Protein AF-A0A2S5GHS7-F1 (afdb_monomer_lite)

InterPro domains:
  IPR046864 Toxin VasX, N-terminal region [PF20249] (6-111)

Structure (mmCIF, N/CA/C/O backbone):
data_AF-A0A2S5GHS7-F1
#
_entry.id   AF-A0A2S5GHS7-F1
#
loop_
_atom_site.group_PDB
_atom_site.id
_atom_site.type_symbol
_atom_site.label_atom_id
_atom_site.label_alt_id
_atom_site.label_comp_id
_atom_site.label_asym_id
_atom_site.label_entity_id
_atom_site.label_seq_id
_atom_site.pdbx_PDB_ins_code
_atom_site.Cartn_x
_atom_site.Cartn_y
_atom_site.Cartn_z
_atom_site.occupancy
_atom_site.B_iso_or_equiv
_atom_site.auth_seq_id
_atom_site.auth_comp_id
_atom_site.auth_asym_id
_atom_site.auth_atom_id
_atom_site.pdbx_PDB_model_num
ATOM 1 N N . ASP A 1 1 ? 15.546 21.484 0.298 1.00 29.98 1 ASP A N 1
ATOM 2 C CA . ASP A 1 1 ? 14.204 21.221 -0.246 1.00 29.98 1 ASP A CA 1
ATOM 3 C C . ASP A 1 1 ? 14.161 19.871 -0.934 1.00 29.98 1 ASP A C 1
ATOM 5 O O . ASP A 1 1 ? 14.855 19.674 -1.924 1.00 29.98 1 ASP A O 1
ATOM 9 N N . MET A 1 2 ? 13.409 18.917 -0.375 1.00 32.78 2 MET A N 1
ATOM 10 C CA . MET A 1 2 ? 12.994 17.732 -1.130 1.00 32.78 2 MET A CA 1
ATOM 11 C C . MET A 1 2 ? 12.070 18.236 -2.236 1.00 32.78 2 MET A C 1
ATOM 13 O O . MET A 1 2 ? 10.975 18.711 -1.943 1.00 32.78 2 MET A O 1
ATOM 17 N N . GLN A 1 3 ? 12.536 18.208 -3.483 1.00 35.50 3 GLN A N 1
ATOM 18 C CA . GLN A 1 3 ? 11.686 18.495 -4.635 1.00 35.50 3 GLN A CA 1
ATOM 19 C C . GLN A 1 3 ? 10.439 17.591 -4.560 1.00 35.50 3 GLN A C 1
ATOM 21 O O . GLN A 1 3 ? 10.591 16.379 -4.373 1.00 35.50 3 GLN A O 1
ATOM 26 N N . PRO A 1 4 ? 9.216 18.133 -4.678 1.00 35.44 4 PRO A N 1
ATOM 27 C CA . PRO A 1 4 ? 8.027 17.311 -4.850 1.00 35.44 4 PRO A CA 1
ATOM 28 C C . PRO A 1 4 ? 8.156 16.585 -6.196 1.00 35.44 4 PRO A C 1
ATOM 30 O O . PRO A 1 4 ? 8.044 17.223 -7.239 1.00 35.44 4 PRO A O 1
ATOM 33 N N . GLY A 1 5 ? 8.458 15.277 -6.197 1.00 48.75 5 GLY A N 1
ATOM 34 C CA . GLY A 1 5 ? 8.540 14.558 -7.472 1.00 48.75 5 GLY A CA 1
ATOM 35 C C . GLY A 1 5 ? 9.112 13.143 -7.574 1.00 48.75 5 GLY A C 1
ATOM 36 O O . GLY A 1 5 ? 8.944 12.593 -8.648 1.00 48.75 5 GLY A O 1
ATOM 37 N N . ASN A 1 6 ? 9.739 12.506 -6.574 1.00 72.62 6 ASN A N 1
ATOM 38 C CA . ASN A 1 6 ? 10.335 11.170 -6.802 1.00 72.62 6 ASN A CA 1
ATOM 39 C C . ASN A 1 6 ? 10.050 10.186 -5.659 1.00 72.62 6 ASN A C 1
ATOM 41 O O . ASN A 1 6 ? 10.801 10.097 -4.688 1.00 72.62 6 ASN A O 1
ATOM 45 N N . TYR A 1 7 ? 8.961 9.430 -5.783 1.00 88.50 7 TYR A N 1
ATOM 46 C CA . TYR A 1 7 ? 8.714 8.245 -4.970 1.00 88.50 7 TYR A CA 1
ATOM 47 C C . TYR A 1 7 ? 9.678 7.119 -5.362 1.00 88.50 7 TYR A C 1
ATOM 49 O O . TYR A 1 7 ? 10.207 7.058 -6.474 1.00 88.50 7 TYR A O 1
ATOM 57 N N . ARG A 1 8 ? 9.879 6.195 -4.428 1.00 89.31 8 ARG A N 1
ATOM 58 C CA . ARG A 1 8 ? 10.587 4.934 -4.646 1.00 89.31 8 ARG A CA 1
ATOM 59 C C . ARG A 1 8 ? 9.601 3.791 -4.443 1.00 89.31 8 ARG A C 1
ATOM 61 O O . ARG A 1 8 ? 8.664 3.912 -3.650 1.00 89.31 8 ARG A O 1
ATOM 68 N N . VAL A 1 9 ? 9.827 2.670 -5.113 1.00 91.62 9 VAL A N 1
ATOM 69 C CA . VAL A 1 9 ? 9.224 1.395 -4.711 1.00 91.62 9 VAL A CA 1
ATOM 70 C C . VAL A 1 9 ? 9.656 1.077 -3.277 1.00 91.62 9 VAL A C 1
ATOM 72 O O . VAL A 1 9 ? 10.766 1.416 -2.864 1.00 91.62 9 VAL A O 1
ATOM 75 N N . LEU A 1 10 ? 8.774 0.435 -2.502 1.00 91.56 10 LEU A N 1
ATOM 76 C CA . LEU A 1 10 ? 9.117 -0.027 -1.158 1.00 91.56 10 LEU A CA 1
ATOM 77 C C . LEU A 1 10 ? 10.400 -0.862 -1.209 1.00 91.56 10 LEU A C 1
ATOM 79 O O . LEU A 1 10 ? 10.472 -1.868 -1.917 1.00 91.56 10 LEU A O 1
ATOM 83 N N . ARG A 1 11 ? 11.407 -0.435 -0.447 1.00 90.31 11 ARG A N 1
ATOM 84 C CA . ARG A 1 11 ? 12.670 -1.161 -0.315 1.00 90.31 11 ARG A CA 1
ATOM 85 C C . ARG A 1 11 ? 12.501 -2.420 0.531 1.00 90.31 11 ARG A C 1
ATOM 87 O O . ARG A 1 11 ? 11.513 -2.577 1.249 1.00 90.31 11 ARG A O 1
ATOM 94 N N . GLU A 1 12 ? 13.517 -3.277 0.498 1.00 91.62 12 GLU A N 1
ATOM 95 C CA . GLU A 1 12 ? 13.571 -4.466 1.346 1.00 91.62 12 GLU A CA 1
ATOM 96 C C . GLU A 1 12 ? 13.412 -4.111 2.834 1.00 91.62 12 GLU A C 1
ATOM 98 O O . GLU A 1 12 ? 14.025 -3.168 3.350 1.00 91.62 12 GLU A O 1
ATOM 103 N N . GLY A 1 13 ? 12.545 -4.869 3.503 1.00 92.44 13 GLY A N 1
ATOM 104 C CA . GLY A 1 13 ? 12.116 -4.631 4.875 1.00 92.44 13 GLY A CA 1
ATOM 105 C C . GLY A 1 13 ? 10.757 -5.269 5.148 1.00 92.44 13 GLY A C 1
ATOM 106 O O . GLY A 1 13 ? 10.404 -6.299 4.566 1.00 92.44 13 GLY A O 1
ATOM 10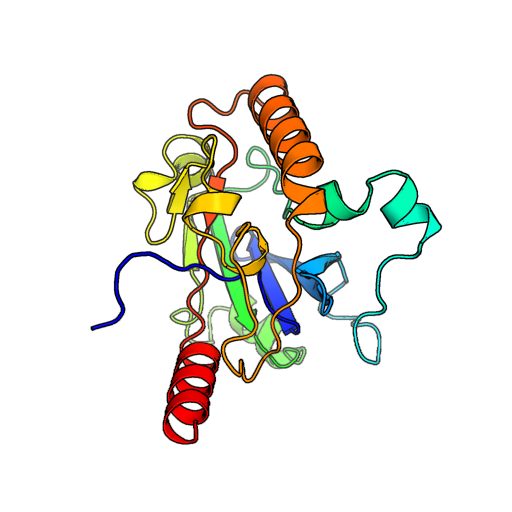7 N N . PHE A 1 14 ? 9.987 -4.644 6.031 1.00 94.31 14 PHE A N 1
ATOM 108 C CA . PHE A 1 14 ? 8.727 -5.160 6.547 1.00 94.31 14 PHE A CA 1
ATOM 109 C C . PHE A 1 14 ? 7.644 -4.090 6.497 1.00 94.31 14 PHE A C 1
ATOM 111 O O . PHE A 1 14 ? 7.864 -2.959 6.926 1.00 94.31 14 PHE A O 1
ATOM 118 N N . VAL A 1 15 ? 6.460 -4.460 6.018 1.00 96.19 15 VAL A N 1
ATOM 119 C CA . VAL A 1 15 ? 5.256 -3.632 6.127 1.00 96.19 15 VAL A CA 1
ATOM 120 C C . VAL A 1 15 ? 4.288 -4.307 7.079 1.00 96.19 15 VAL A C 1
ATOM 122 O O . VAL A 1 15 ? 3.967 -5.483 6.912 1.00 96.19 15 VAL A O 1
ATOM 125 N N . TYR A 1 16 ? 3.809 -3.547 8.054 1.00 97.00 16 TYR A N 1
ATOM 126 C CA . TYR A 1 16 ? 2.789 -3.965 9.005 1.00 97.00 16 TYR A CA 1
ATOM 127 C C . TYR A 1 16 ? 1.522 -3.157 8.762 1.00 97.00 16 TYR A C 1
ATOM 129 O O . TYR A 1 16 ? 1.580 -1.934 8.641 1.00 97.00 16 TYR A O 1
ATOM 137 N N . VAL A 1 17 ? 0.389 -3.848 8.708 1.00 98.06 17 VAL A N 1
ATOM 138 C CA . VAL A 1 17 ? -0.949 -3.273 8.589 1.00 98.06 17 VAL A CA 1
ATOM 139 C C . VAL A 1 17 ? -1.772 -3.803 9.755 1.00 98.06 17 VAL A C 1
ATOM 141 O O . VAL A 1 17 ? -2.071 -4.995 9.804 1.00 98.06 17 VAL A O 1
ATOM 144 N N . LEU A 1 18 ? -2.110 -2.937 10.706 1.00 98.31 18 LEU A N 1
ATOM 145 C CA . LEU A 1 18 ? -3.021 -3.267 11.798 1.00 98.31 18 LEU A CA 1
ATOM 146 C C . LEU A 1 18 ? -4.426 -2.799 11.420 1.00 98.31 18 LEU A C 1
ATOM 148 O O . LEU A 1 18 ? -4.702 -1.599 11.416 1.00 98.31 18 LEU A O 1
ATOM 152 N N . LEU A 1 19 ? -5.282 -3.747 11.061 1.00 98.50 19 LEU A N 1
ATOM 153 C CA . LEU A 1 19 ? -6.670 -3.516 10.679 1.00 98.50 19 LEU A CA 1
ATOM 154 C C . LEU A 1 19 ? -7.536 -3.420 11.930 1.00 98.50 19 LEU A C 1
ATOM 156 O O . LEU A 1 19 ? -7.466 -4.305 12.789 1.00 98.50 19 LEU A O 1
ATOM 160 N N . ASP A 1 20 ? -8.302 -2.334 12.030 1.00 97.62 20 ASP A N 1
ATOM 161 C CA . ASP A 1 20 ? -9.183 -2.008 13.160 1.00 97.62 20 ASP A CA 1
ATOM 162 C C . ASP A 1 20 ? -8.512 -2.179 14.535 1.00 97.62 20 ASP A C 1
ATOM 164 O O . ASP A 1 20 ? -9.154 -2.520 15.519 1.00 97.62 20 ASP A O 1
ATOM 168 N N . GLN A 1 21 ? -7.191 -1.966 14.603 1.00 96.38 21 GLN A N 1
ATOM 169 C CA . GLN A 1 21 ? -6.373 -2.156 15.809 1.00 96.38 21 GLN A CA 1
ATOM 170 C C . GLN A 1 21 ? -6.312 -3.606 16.348 1.00 96.38 21 GLN A C 1
ATOM 172 O O . GLN A 1 21 ? -5.724 -3.845 17.402 1.00 96.38 21 GLN A O 1
ATOM 177 N N . GLU A 1 22 ? -6.826 -4.591 15.607 1.00 96.00 22 GLU A N 1
ATOM 178 C CA . GLU A 1 22 ? -7.008 -5.969 16.085 1.00 96.00 22 GLU A CA 1
ATOM 179 C C . GLU A 1 22 ? -6.261 -7.012 15.248 1.00 96.00 22 GLU A C 1
ATOM 181 O O . GLU A 1 22 ? -5.602 -7.914 15.789 1.00 96.00 22 GLU A O 1
ATOM 186 N N . ILE A 1 23 ? -6.352 -6.907 13.922 1.00 97.44 23 ILE A N 1
ATOM 187 C CA . ILE A 1 23 ? -5.855 -7.924 12.994 1.00 97.44 23 ILE A CA 1
ATOM 188 C C . ILE A 1 23 ? -4.582 -7.431 12.324 1.00 97.44 23 ILE A C 1
ATOM 190 O O . ILE A 1 23 ? -4.561 -6.387 11.680 1.00 97.44 23 ILE A O 1
ATOM 194 N N . TRP A 1 24 ? -3.513 -8.213 12.436 1.00 97.69 24 TRP A N 1
ATOM 195 C CA . TRP A 1 24 ? -2.287 -7.930 11.708 1.00 97.69 24 TRP A CA 1
ATOM 196 C C . TRP A 1 24 ? -2.300 -8.578 10.332 1.00 97.69 24 TRP A C 1
ATOM 198 O O . TRP A 1 24 ? -2.431 -9.797 10.217 1.00 97.69 24 TRP A O 1
ATOM 208 N N . HIS A 1 25 ? -2.007 -7.785 9.309 1.00 97.56 25 HIS A N 1
ATOM 209 C CA . HIS A 1 25 ? -1.317 -8.271 8.122 1.00 97.56 25 HIS A CA 1
ATOM 210 C C . HIS A 1 25 ? 0.139 -7.808 8.176 1.00 97.56 25 HIS A C 1
ATOM 212 O O . HIS A 1 25 ? 0.423 -6.651 8.488 1.00 97.56 25 HIS A O 1
ATOM 218 N N . ALA A 1 26 ? 1.070 -8.701 7.856 1.00 96.56 26 ALA A N 1
ATOM 219 C CA . ALA A 1 26 ? 2.483 -8.370 7.775 1.00 96.56 26 ALA A CA 1
ATOM 220 C C . ALA A 1 26 ? 3.083 -8.907 6.480 1.00 96.56 26 ALA A C 1
ATOM 222 O O . ALA A 1 26 ? 2.728 -9.996 6.023 1.00 96.56 26 ALA A O 1
ATOM 223 N N . TYR A 1 27 ? 3.987 -8.130 5.890 1.00 95.81 27 TYR A N 1
ATOM 224 C CA . TYR A 1 27 ? 4.586 -8.416 4.594 1.00 95.81 27 TYR A CA 1
ATOM 225 C C . TYR A 1 27 ? 6.096 -8.247 4.654 1.00 95.81 27 TYR A C 1
ATOM 227 O O . TYR A 1 27 ? 6.582 -7.203 5.083 1.00 95.81 27 TYR A O 1
ATOM 235 N N . GLN A 1 28 ? 6.840 -9.248 4.188 1.00 94.56 28 GLN A N 1
ATOM 236 C CA . GLN A 1 28 ? 8.246 -9.052 3.857 1.00 94.56 28 GLN A CA 1
ATOM 237 C C . GLN A 1 28 ? 8.319 -8.461 2.453 1.00 94.56 28 GLN A C 1
ATOM 239 O O . GLN A 1 28 ? 7.760 -9.031 1.510 1.00 94.56 28 GLN A O 1
ATOM 244 N N . VAL A 1 29 ? 9.011 -7.339 2.308 1.00 94.19 29 VAL A N 1
ATOM 245 C CA . VAL A 1 29 ? 9.256 -6.715 1.010 1.00 94.19 29 VAL A CA 1
ATOM 246 C C . VAL A 1 29 ? 10.550 -7.291 0.450 1.00 94.19 29 VAL A C 1
ATOM 248 O O . VAL A 1 29 ? 11.596 -7.193 1.078 1.00 94.19 29 VAL A O 1
ATOM 251 N N . THR A 1 30 ? 10.480 -7.940 -0.708 1.00 92.69 30 THR A N 1
ATOM 252 C CA . THR A 1 30 ? 11.666 -8.435 -1.431 1.00 92.69 30 THR A CA 1
ATOM 253 C C . THR A 1 30 ? 12.512 -7.270 -1.947 1.00 92.69 30 THR A C 1
ATOM 255 O O . THR A 1 30 ? 11.991 -6.174 -2.123 1.00 92.69 30 THR A O 1
ATOM 258 N N . ALA A 1 31 ? 13.778 -7.515 -2.292 1.00 89.31 31 ALA A N 1
ATOM 259 C CA . ALA A 1 31 ? 14.637 -6.502 -2.915 1.00 89.31 31 ALA A CA 1
ATOM 260 C C . ALA A 1 31 ? 14.037 -5.880 -4.184 1.00 89.31 31 ALA A C 1
ATOM 262 O O . ALA A 1 31 ? 14.303 -4.724 -4.494 1.00 89.31 31 ALA A O 1
ATOM 263 N N . ASP A 1 32 ? 13.221 -6.642 -4.915 1.00 89.38 32 ASP A N 1
ATOM 264 C CA . ASP A 1 32 ? 12.532 -6.104 -6.073 1.00 89.38 32 ASP A CA 1
ATOM 265 C C . ASP A 1 32 ? 11.343 -5.234 -5.663 1.00 89.38 32 ASP A C 1
ATOM 267 O O . ASP A 1 32 ? 10.981 -4.391 -6.455 1.00 89.38 32 ASP A O 1
ATOM 271 N N . GLY A 1 33 ? 10.727 -5.386 -4.488 1.00 91.62 33 GLY A N 1
ATOM 272 C CA . GLY A 1 33 ? 9.536 -4.625 -4.071 1.00 91.62 33 GLY A CA 1
ATOM 273 C C . GLY A 1 33 ? 8.230 -5.429 -4.079 1.00 91.62 33 GLY A C 1
ATOM 274 O O . GLY A 1 33 ? 7.146 -4.871 -3.941 1.00 91.62 33 GLY A O 1
ATOM 275 N N . HIS A 1 34 ? 8.304 -6.751 -4.258 1.00 93.44 34 HIS A N 1
ATOM 276 C CA . HIS A 1 34 ? 7.157 -7.648 -4.064 1.00 93.44 34 HIS A CA 1
ATOM 277 C C . HIS A 1 34 ? 6.934 -7.923 -2.578 1.00 93.44 34 HIS A C 1
ATOM 279 O O . HIS A 1 34 ? 7.900 -8.139 -1.845 1.00 93.44 34 HIS A O 1
ATOM 285 N N . MET A 1 35 ? 5.676 -8.000 -2.165 1.00 93.94 35 MET A N 1
ATOM 286 C CA . MET A 1 35 ? 5.244 -8.228 -0.794 1.00 93.94 35 MET A CA 1
ATOM 287 C C . MET A 1 35 ? 4.846 -9.688 -0.583 1.00 93.94 35 MET A C 1
ATOM 289 O O . MET A 1 35 ? 3.985 -10.235 -1.271 1.00 93.94 35 MET A O 1
ATOM 293 N N . ARG A 1 36 ? 5.477 -10.334 0.398 1.00 92.12 36 ARG A N 1
ATOM 294 C CA . ARG A 1 36 ? 5.161 -11.702 0.823 1.00 92.12 36 ARG A CA 1
ATOM 295 C C . ARG A 1 36 ? 4.469 -11.655 2.171 1.00 92.12 36 ARG A C 1
ATOM 297 O O . ARG A 1 36 ? 5.116 -11.348 3.169 1.00 92.12 36 ARG A O 1
ATOM 304 N N . GLN A 1 37 ? 3.175 -11.955 2.190 1.00 93.69 37 GLN A N 1
ATOM 305 C CA . GLN A 1 37 ? 2.420 -11.996 3.437 1.00 93.69 37 GLN A CA 1
ATOM 306 C C . GLN A 1 37 ? 2.903 -13.144 4.330 1.00 93.69 37 GLN A C 1
ATOM 308 O O . GLN A 1 37 ? 3.200 -14.236 3.839 1.00 93.69 37 GLN A O 1
ATOM 313 N N . TYR A 1 38 ? 2.974 -12.895 5.633 1.00 93.38 38 TYR A N 1
ATOM 314 C CA . TYR A 1 38 ? 3.340 -13.879 6.645 1.00 93.38 38 TYR A CA 1
ATOM 315 C C . TYR A 1 38 ? 2.564 -13.641 7.948 1.00 93.38 38 TYR A C 1
ATOM 317 O O . TYR A 1 38 ? 1.979 -12.576 8.147 1.00 93.38 38 TYR A O 1
ATOM 325 N N . ASP A 1 39 ? 2.554 -14.643 8.830 1.00 95.00 39 ASP A N 1
ATOM 326 C CA . ASP A 1 39 ? 2.049 -14.489 10.197 1.00 95.00 39 ASP A CA 1
ATOM 327 C C . ASP A 1 39 ? 3.091 -13.720 11.029 1.00 95.00 39 ASP A C 1
ATOM 329 O O . ASP A 1 39 ? 4.197 -14.234 11.229 1.00 95.00 39 ASP A O 1
ATOM 333 N N . PRO A 1 40 ? 2.781 -12.511 11.527 1.00 94.38 40 PRO A N 1
ATOM 334 C CA . PRO A 1 40 ? 3.744 -11.683 12.249 1.00 94.38 40 PRO A CA 1
ATOM 335 C C . PRO A 1 40 ? 4.262 -12.321 13.544 1.00 94.38 40 PRO A C 1
ATOM 337 O O . PRO A 1 40 ? 5.372 -11.996 13.960 1.00 94.38 40 PRO A O 1
ATOM 340 N N . TYR A 1 41 ? 3.517 -13.254 14.143 1.00 94.62 41 TYR A N 1
ATOM 341 C CA . TYR A 1 41 ? 3.942 -14.002 15.332 1.00 94.62 41 TYR A CA 1
ATOM 342 C C . TYR A 1 41 ? 4.731 -15.272 14.985 1.00 94.62 41 TYR A C 1
ATOM 344 O O . TYR A 1 41 ? 5.337 -15.894 15.855 1.00 94.62 41 TYR A O 1
ATOM 352 N N . ARG A 1 42 ? 4.753 -15.670 13.708 1.00 91.06 42 ARG A N 1
ATOM 353 C CA . ARG A 1 42 ? 5.454 -16.862 13.203 1.00 91.06 42 ARG A CA 1
ATOM 354 C C . ARG A 1 42 ? 6.254 -16.525 11.954 1.00 91.06 42 ARG A C 1
ATOM 356 O O . ARG A 1 42 ? 6.070 -17.104 10.882 1.00 91.06 42 ARG A O 1
ATOM 363 N N . MET A 1 43 ? 7.137 -15.544 12.099 1.00 79.31 43 MET A N 1
ATOM 364 C CA . MET A 1 43 ? 7.908 -15.031 10.978 1.00 79.31 43 MET A CA 1
ATOM 365 C C . MET A 1 43 ? 8.876 -16.090 10.409 1.00 79.31 43 MET A C 1
ATOM 367 O O . MET A 1 43 ? 9.605 -16.719 11.178 1.00 79.31 43 MET A O 1
ATOM 371 N N . PRO A 1 44 ? 8.952 -16.245 9.072 1.00 77.88 44 PRO A N 1
ATOM 372 C CA . PRO A 1 44 ? 9.987 -17.046 8.427 1.00 77.88 44 PRO A CA 1
ATOM 373 C C . PRO A 1 44 ? 11.392 -16.492 8.703 1.00 77.88 44 PRO A C 1
ATOM 375 O O . PRO A 1 44 ? 11.622 -15.286 8.603 1.00 77.88 44 PRO A O 1
ATOM 378 N N . GLU A 1 45 ? 12.348 -17.368 9.007 1.00 78.12 45 GLU A N 1
ATOM 379 C CA . GLU A 1 45 ? 13.746 -16.970 9.187 1.00 78.12 45 GLU A CA 1
ATOM 380 C C . GLU A 1 45 ? 14.402 -16.537 7.864 1.00 78.12 45 GLU A C 1
ATOM 382 O O . GLU A 1 45 ? 14.145 -17.105 6.798 1.00 78.12 45 GLU A O 1
ATOM 387 N N . GLY A 1 46 ? 15.305 -15.556 7.954 1.00 80.44 46 GLY A N 1
ATOM 388 C CA . GLY A 1 46 ? 16.135 -15.095 6.840 1.00 80.44 46 GLY A CA 1
ATOM 389 C C . GLY A 1 46 ? 15.523 -13.979 5.990 1.00 80.44 46 GLY A C 1
ATOM 390 O O . GLY A 1 46 ? 14.458 -13.430 6.280 1.00 80.44 46 GLY A O 1
ATOM 391 N N . THR A 1 47 ? 16.250 -13.611 4.934 1.00 80.31 47 THR A N 1
ATOM 392 C CA . THR A 1 47 ? 15.823 -12.579 3.985 1.00 80.31 47 THR A CA 1
ATOM 393 C C . THR A 1 47 ? 14.699 -13.097 3.082 1.00 80.31 47 THR A C 1
ATOM 395 O O . THR A 1 47 ? 14.655 -14.290 2.744 1.00 80.31 47 THR A O 1
ATOM 398 N N . PRO A 1 48 ? 13.761 -12.227 2.668 1.00 84.19 48 PRO A N 1
ATOM 399 C CA . PRO A 1 48 ? 12.682 -12.627 1.783 1.00 84.19 48 PRO A CA 1
ATOM 400 C C . PRO A 1 48 ? 13.237 -13.121 0.449 1.00 84.19 48 PRO A C 1
ATOM 402 O O . PRO A 1 48 ? 13.793 -12.368 -0.350 1.00 84.19 48 PRO A O 1
ATOM 405 N N . ARG A 1 49 ? 13.038 -14.414 0.178 1.00 86.62 49 ARG A N 1
ATOM 406 C CA . ARG A 1 49 ? 13.428 -15.005 -1.104 1.00 86.62 49 ARG A CA 1
ATOM 407 C C . ARG A 1 49 ? 12.679 -14.309 -2.252 1.00 86.62 49 ARG A C 1
ATOM 409 O O . ARG A 1 49 ? 11.462 -14.115 -2.120 1.00 86.62 49 ARG A O 1
ATOM 416 N N . PRO A 1 50 ? 13.346 -14.013 -3.383 1.00 88.00 50 PRO A N 1
ATOM 417 C CA . PRO A 1 50 ? 12.683 -13.506 -4.578 1.00 88.00 50 PRO A CA 1
ATOM 418 C C . PRO A 1 50 ? 11.553 -14.427 -5.050 1.00 88.00 50 PRO A C 1
ATOM 420 O O . PRO A 1 50 ? 11.524 -15.626 -4.739 1.00 88.00 50 PRO A O 1
ATOM 423 N N . LEU A 1 51 ? 10.628 -13.873 -5.833 1.00 89.25 51 LEU A N 1
ATOM 424 C CA . LEU A 1 51 ? 9.650 -14.686 -6.551 1.00 89.25 51 LEU A CA 1
ATOM 425 C C . LEU A 1 51 ? 10.369 -15.598 -7.554 1.00 89.25 51 LEU A C 1
ATOM 427 O O . LEU A 1 51 ? 11.376 -15.221 -8.154 1.00 89.25 51 LEU A O 1
ATOM 431 N N . SER A 1 52 ? 9.856 -16.817 -7.733 1.00 91.06 52 SER A N 1
ATOM 432 C CA . SER A 1 52 ? 10.437 -17.753 -8.699 1.00 91.06 52 SER A CA 1
ATOM 433 C C . SER A 1 52 ? 10.280 -17.227 -10.130 1.00 91.06 52 SER A C 1
ATOM 435 O O . SER A 1 52 ? 9.301 -16.544 -10.435 1.00 91.06 52 SER A O 1
ATOM 437 N N . LYS A 1 53 ? 11.194 -17.609 -11.033 1.00 90.94 53 LYS A N 1
ATOM 438 C CA . LYS A 1 53 ? 11.082 -17.269 -12.464 1.00 90.94 53 LYS A CA 1
ATOM 439 C C . LYS A 1 53 ? 9.769 -17.754 -13.085 1.00 90.94 53 LYS A C 1
ATOM 441 O O . LYS A 1 53 ? 9.234 -17.090 -13.961 1.00 90.94 53 LYS A O 1
ATOM 446 N N . ALA A 1 54 ? 9.239 -18.885 -12.619 1.00 93.31 54 ALA A N 1
ATOM 447 C CA . ALA A 1 54 ? 7.939 -19.378 -13.063 1.00 93.31 54 ALA A CA 1
ATOM 448 C C . ALA A 1 54 ? 6.816 -18.404 -12.673 1.00 93.31 54 ALA A C 1
ATOM 450 O O . ALA A 1 54 ? 5.991 -18.063 -13.511 1.00 93.31 54 ALA A O 1
ATOM 451 N N . CYS A 1 55 ? 6.826 -17.896 -11.435 1.00 91.25 55 CYS A N 1
ATOM 452 C CA . CYS A 1 55 ? 5.845 -16.916 -10.966 1.00 91.25 55 CYS A CA 1
ATOM 453 C C . CYS A 1 55 ? 5.947 -15.587 -11.725 1.00 91.25 55 CYS A C 1
ATOM 455 O O . CYS A 1 55 ? 4.929 -15.043 -12.143 1.00 91.25 55 CYS A O 1
ATOM 457 N N . THR A 1 56 ? 7.161 -15.066 -11.916 1.00 90.25 56 THR A N 1
ATOM 458 C CA . THR A 1 56 ? 7.363 -13.782 -12.609 1.00 90.25 56 THR A CA 1
ATOM 459 C C . THR A 1 56 ? 7.161 -13.879 -14.122 1.00 90.25 56 THR A C 1
ATOM 461 O O . THR A 1 56 ? 6.864 -12.874 -14.770 1.00 90.25 56 THR A O 1
ATOM 464 N N . GLY A 1 57 ? 7.306 -15.079 -14.695 1.00 88.12 57 GLY A N 1
ATOM 465 C CA . GLY A 1 57 ? 7.027 -15.366 -16.103 1.00 88.12 57 GLY A CA 1
ATOM 466 C C . GLY A 1 57 ? 5.536 -15.357 -16.445 1.00 88.12 57 GLY A C 1
ATOM 467 O O . GLY A 1 57 ? 5.187 -15.071 -17.584 1.00 88.12 57 GLY A O 1
ATOM 468 N N . VAL A 1 58 ? 4.663 -15.612 -15.464 1.00 91.06 58 VAL A N 1
ATOM 469 C CA . VAL A 1 58 ? 3.195 -15.553 -15.621 1.00 91.06 58 VAL A CA 1
ATOM 470 C C . VAL A 1 58 ? 2.565 -14.320 -14.957 1.00 91.06 58 VAL A C 1
ATOM 472 O O . VAL A 1 58 ? 1.349 -14.250 -14.812 1.00 91.06 58 VAL A O 1
ATOM 475 N N . GLY A 1 59 ? 3.376 -13.344 -14.534 1.00 89.31 59 GLY A N 1
ATOM 476 C CA . GLY A 1 59 ? 2.8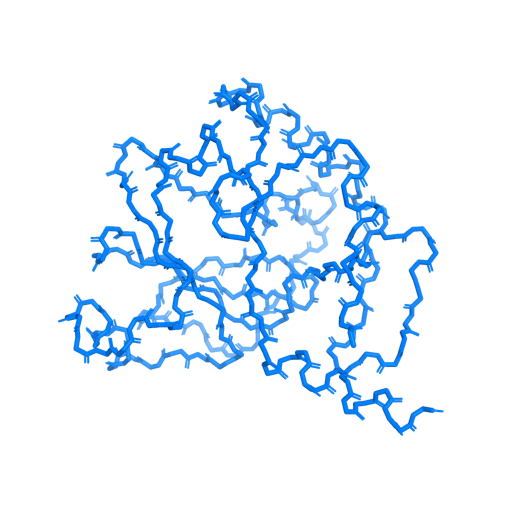90 -12.058 -14.021 1.00 89.31 59 GLY A CA 1
ATOM 477 C C . GLY A 1 59 ? 2.414 -12.055 -12.563 1.00 89.31 59 GLY A C 1
ATOM 478 O O . GLY A 1 59 ? 1.784 -11.091 -12.130 1.00 89.31 59 GLY A O 1
ATOM 479 N N . HIS A 1 60 ? 2.697 -13.093 -11.764 1.00 92.94 60 HIS A N 1
ATOM 480 C CA . HIS A 1 60 ? 2.312 -13.105 -10.341 1.00 92.94 60 HIS A CA 1
ATOM 481 C C . HIS A 1 60 ? 3.017 -12.018 -9.514 1.00 92.94 60 HIS A C 1
ATOM 483 O O . HIS A 1 60 ? 2.544 -11.660 -8.436 1.00 92.94 60 HIS A O 1
ATOM 489 N N . ASP A 1 61 ? 4.130 -11.483 -10.017 1.00 92.44 61 ASP A N 1
ATOM 490 C CA . ASP A 1 61 ? 4.818 -10.322 -9.459 1.00 92.44 61 ASP A CA 1
ATOM 491 C C . ASP A 1 61 ? 3.941 -9.073 -9.402 1.00 92.44 61 ASP A C 1
ATOM 493 O O . ASP A 1 61 ? 4.030 -8.328 -8.430 1.00 92.44 61 ASP A O 1
ATOM 497 N N . VAL A 1 62 ? 3.048 -8.892 -10.379 1.00 93.25 62 VAL A N 1
ATOM 498 C CA . VAL A 1 62 ? 2.143 -7.739 -10.432 1.00 93.25 62 VAL A CA 1
ATOM 499 C C . VAL A 1 62 ? 1.220 -7.734 -9.221 1.00 93.25 62 VAL A C 1
ATOM 501 O O . VAL A 1 62 ? 1.215 -6.775 -8.459 1.00 93.25 62 VAL A O 1
ATOM 504 N N . ARG A 1 63 ? 0.499 -8.836 -8.975 1.00 92.06 63 ARG A N 1
ATOM 505 C CA . ARG A 1 63 ? -0.394 -8.953 -7.807 1.00 92.06 63 ARG A CA 1
ATOM 506 C C . ARG A 1 63 ? 0.373 -8.858 -6.493 1.00 92.06 63 ARG A C 1
ATOM 508 O O . ARG A 1 63 ? -0.094 -8.233 -5.550 1.00 92.06 63 ARG A O 1
ATOM 515 N N . ALA A 1 64 ? 1.573 -9.435 -6.445 1.00 93.62 64 ALA A N 1
ATOM 516 C CA . ALA A 1 64 ? 2.433 -9.371 -5.271 1.00 93.62 64 ALA A CA 1
ATOM 517 C C . ALA A 1 64 ? 2.960 -7.954 -4.969 1.00 93.62 64 ALA A C 1
ATOM 519 O O . ALA A 1 64 ? 3.548 -7.751 -3.912 1.00 93.62 64 ALA A O 1
ATOM 520 N N . SER A 1 65 ? 2.768 -6.969 -5.850 1.00 92.62 65 SER A N 1
ATOM 521 C CA . SER A 1 65 ? 3.100 -5.564 -5.588 1.00 92.62 65 SER A CA 1
ATOM 522 C C . SER A 1 65 ? 1.983 -4.776 -4.887 1.00 92.62 65 SER A C 1
ATOM 524 O O . SER A 1 65 ? 2.175 -3.590 -4.631 1.00 92.62 65 SER A O 1
ATOM 526 N N . PHE A 1 66 ? 0.861 -5.408 -4.515 1.00 94.06 66 PHE A N 1
ATOM 527 C CA . PHE A 1 66 ? -0.274 -4.742 -3.861 1.00 94.06 66 PHE A CA 1
ATOM 528 C C . PHE A 1 66 ? -0.642 -5.364 -2.508 1.00 94.06 66 PHE A C 1
ATOM 530 O O . PHE A 1 66 ? -0.489 -6.565 -2.285 1.00 94.06 66 PHE A O 1
ATOM 537 N N . ILE A 1 67 ? -1.159 -4.525 -1.606 1.00 95.19 67 ILE A N 1
ATOM 538 C CA . ILE A 1 67 ? -1.822 -4.955 -0.370 1.00 95.19 67 ILE A CA 1
ATOM 539 C C . ILE A 1 67 ? -3.322 -4.997 -0.644 1.00 95.19 67 ILE A C 1
ATOM 541 O O . ILE A 1 67 ? -3.901 -4.028 -1.131 1.00 95.19 67 ILE A O 1
ATOM 545 N N . HIS A 1 68 ? -3.951 -6.118 -0.306 1.00 93.94 68 HIS A N 1
ATOM 546 C CA . HIS A 1 68 ? -5.385 -6.321 -0.462 1.00 93.94 68 HIS A CA 1
ATOM 547 C C . HIS A 1 68 ? -6.072 -6.254 0.903 1.00 93.94 68 HIS A C 1
ATOM 549 O O . HIS A 1 68 ? -5.719 -7.006 1.812 1.00 93.94 68 HIS A O 1
ATOM 555 N N . VAL A 1 69 ? -7.055 -5.362 1.038 1.00 95.06 69 VAL A N 1
ATOM 556 C CA . VAL A 1 69 ? -7.849 -5.179 2.261 1.00 95.06 69 VAL A CA 1
ATOM 557 C C . VAL A 1 69 ? -9.332 -5.198 1.904 1.00 95.06 69 VAL A C 1
ATOM 559 O O . VAL A 1 69 ? -9.754 -4.515 0.971 1.00 95.06 69 VAL A O 1
ATOM 562 N N . ASP A 1 70 ? -10.124 -5.971 2.649 1.00 94.81 70 ASP A N 1
ATOM 563 C CA . ASP A 1 70 ? -11.580 -5.978 2.511 1.00 94.81 70 ASP A CA 1
ATOM 564 C C . ASP A 1 70 ? -12.198 -4.814 3.301 1.00 94.81 70 ASP A C 1
ATOM 566 O O . ASP A 1 70 ? -12.344 -4.868 4.521 1.00 94.81 70 ASP A O 1
ATOM 570 N N . THR A 1 71 ? -12.593 -3.756 2.594 1.00 94.38 71 THR A N 1
ATOM 571 C CA . THR A 1 71 ? -13.196 -2.551 3.192 1.00 94.38 71 THR A CA 1
ATOM 572 C C . THR A 1 71 ? -14.638 -2.762 3.674 1.00 94.38 71 THR A C 1
ATOM 574 O O . THR A 1 71 ? -15.238 -1.870 4.281 1.00 94.38 71 THR A O 1
ATOM 577 N N . LYS A 1 72 ? -15.246 -3.922 3.389 1.00 94.44 72 LYS A N 1
ATOM 578 C CA . LYS A 1 72 ? -16.538 -4.300 3.977 1.00 94.44 72 LYS A CA 1
ATOM 579 C C . LYS A 1 72 ? -16.336 -4.851 5.382 1.00 94.44 72 LYS A C 1
ATOM 581 O O . LYS A 1 72 ? -17.125 -4.509 6.262 1.00 94.44 72 LYS A O 1
ATOM 586 N N . ALA A 1 73 ? -15.281 -5.644 5.567 1.00 97.06 73 ALA A N 1
ATOM 587 C CA . ALA A 1 73 ? -14.919 -6.250 6.841 1.00 97.06 73 ALA A CA 1
ATOM 588 C C . ALA A 1 73 ? -14.243 -5.258 7.799 1.00 97.06 73 ALA A C 1
ATOM 590 O O . ALA A 1 73 ? -14.565 -5.274 8.981 1.00 97.06 73 ALA A O 1
ATOM 591 N N . TYR A 1 74 ? -13.373 -4.382 7.284 1.00 98.12 74 TYR A N 1
ATOM 592 C CA . TYR A 1 74 ? -12.551 -3.479 8.098 1.00 98.12 74 TYR A CA 1
ATOM 593 C C . TYR A 1 74 ? -12.824 -2.001 7.805 1.00 98.12 74 TYR A C 1
ATOM 595 O O . TYR A 1 74 ? -13.250 -1.656 6.696 1.00 98.12 74 TYR A O 1
ATOM 603 N N . LYS A 1 75 ? -12.579 -1.116 8.781 1.00 98.06 75 LYS A N 1
ATOM 604 C CA . LYS A 1 75 ? -12.824 0.337 8.663 1.00 98.06 75 LYS A CA 1
ATOM 605 C C . LYS A 1 75 ? -11.558 1.172 8.671 1.00 98.06 75 LYS A C 1
ATOM 607 O O . LYS A 1 75 ? -11.462 2.114 7.893 1.00 98.06 75 LYS A O 1
ATOM 612 N N . GLU A 1 76 ? -10.579 0.806 9.474 1.00 98.00 76 GLU A N 1
ATOM 613 C CA . GLU A 1 76 ? -9.332 1.535 9.638 1.00 98.00 76 GLU A CA 1
ATOM 614 C C . GLU A 1 76 ? -8.133 0.618 9.388 1.00 98.00 76 GLU A C 1
ATOM 616 O O . GLU A 1 76 ? -8.151 -0.578 9.685 1.00 98.00 76 GLU A O 1
ATOM 621 N N . ALA A 1 77 ? -7.055 1.190 8.857 1.00 98.12 77 ALA A N 1
ATOM 622 C CA . ALA A 1 77 ? -5.762 0.531 8.778 1.00 98.12 77 ALA A CA 1
ATOM 623 C C . ALA A 1 77 ? -4.656 1.434 9.326 1.00 98.12 77 ALA A C 1
ATOM 625 O O . ALA A 1 77 ? -4.533 2.599 8.948 1.00 98.12 77 ALA A O 1
ATOM 626 N N . TRP A 1 78 ? -3.814 0.883 10.197 1.00 97.69 78 TRP A N 1
ATOM 627 C CA . TRP A 1 78 ? -2.571 1.518 10.633 1.00 97.69 78 TRP A CA 1
ATOM 628 C C . TRP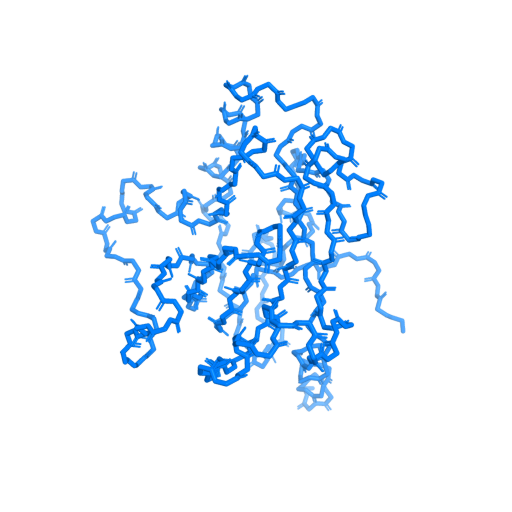 A 1 78 ? -1.408 0.857 9.909 1.00 97.69 78 TRP A C 1
ATOM 630 O O . TRP A 1 78 ? -1.108 -0.312 10.143 1.00 97.69 78 TRP A O 1
ATOM 640 N N . ILE A 1 79 ? -0.754 1.606 9.027 1.00 97.56 79 ILE A N 1
ATOM 641 C CA . ILE A 1 79 ? 0.253 1.083 8.106 1.00 97.56 79 ILE A CA 1
ATOM 642 C C . ILE A 1 79 ? 1.618 1.658 8.468 1.00 97.56 79 ILE A C 1
ATOM 644 O O . ILE A 1 79 ? 1.779 2.870 8.594 1.00 97.56 79 ILE A O 1
ATOM 648 N N . ALA A 1 80 ? 2.614 0.796 8.634 1.00 95.31 80 ALA A N 1
ATOM 649 C CA . ALA A 1 80 ? 3.980 1.213 8.916 1.00 95.31 80 ALA A CA 1
ATOM 650 C C . ALA A 1 80 ? 4.991 0.348 8.173 1.00 95.31 80 ALA A C 1
ATOM 652 O O . ALA A 1 80 ? 4.843 -0.870 8.076 1.00 95.31 80 ALA A O 1
ATOM 653 N N . PHE A 1 81 ? 6.060 0.993 7.716 1.00 94.50 81 PHE A N 1
ATO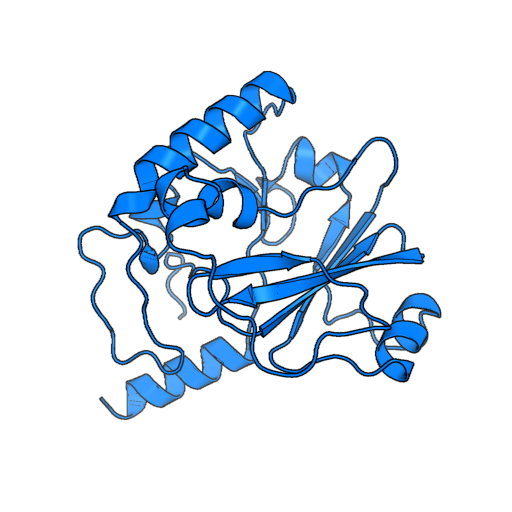M 654 C CA . PHE A 1 81 ? 7.258 0.320 7.242 1.00 94.50 81 PHE A CA 1
ATOM 655 C C . PHE A 1 81 ? 8.288 0.202 8.375 1.00 94.50 81 PHE A C 1
ATOM 657 O O . PHE A 1 81 ? 8.414 1.080 9.235 1.00 94.50 81 PHE A O 1
ATOM 664 N N . SER A 1 82 ? 9.055 -0.883 8.370 1.00 92.06 82 SER A N 1
ATOM 665 C CA . SER A 1 82 ? 10.210 -1.068 9.235 1.00 92.06 82 SER A CA 1
ATOM 666 C C . SER A 1 82 ? 11.303 -1.832 8.503 1.00 92.06 82 SER A C 1
ATOM 668 O O . SER A 1 82 ? 11.032 -2.805 7.811 1.00 92.06 82 SER A O 1
ATOM 670 N N . GLN A 1 83 ? 12.552 -1.407 8.670 1.00 90.19 83 GLN A N 1
ATOM 671 C CA . GLN A 1 83 ? 13.694 -2.143 8.130 1.00 90.19 83 GLN A CA 1
ATOM 672 C C . GLN A 1 83 ? 13.892 -3.479 8.848 1.00 90.19 83 GLN A C 1
ATOM 674 O O . GLN A 1 83 ? 14.204 -4.483 8.216 1.00 90.19 83 GLN A O 1
ATOM 679 N N . ASP A 1 84 ? 13.682 -3.473 10.161 1.00 89.88 84 ASP A N 1
ATOM 680 C CA . ASP A 1 84 ? 13.847 -4.637 11.012 1.00 89.88 84 ASP A CA 1
ATOM 681 C C . ASP A 1 84 ? 12.491 -5.212 11.403 1.00 89.88 84 ASP A C 1
ATOM 683 O O . ASP A 1 84 ? 11.477 -4.514 11.503 1.00 89.88 84 ASP A O 1
ATOM 687 N N . ARG A 1 85 ? 12.480 -6.517 11.659 1.00 90.81 85 ARG A N 1
ATOM 688 C CA . ARG A 1 85 ? 11.283 -7.199 12.140 1.00 90.81 85 ARG A CA 1
ATOM 689 C C . ARG A 1 85 ? 10.868 -6.669 13.512 1.00 90.81 85 ARG A C 1
ATOM 691 O O . ARG A 1 85 ? 11.714 -6.410 14.370 1.00 90.81 85 ARG A O 1
ATOM 698 N N . TRP A 1 86 ? 9.566 -6.586 13.750 1.00 94.06 86 TRP A N 1
ATOM 699 C CA . TRP A 1 86 ? 9.047 -6.303 15.080 1.00 94.06 86 TRP A CA 1
ATOM 700 C C . TRP A 1 86 ? 8.963 -7.600 15.879 1.00 94.06 86 TRP A C 1
ATOM 702 O O . TRP A 1 86 ? 8.409 -8.583 15.386 1.00 94.06 86 TRP A O 1
ATOM 712 N N . PRO A 1 87 ? 9.539 -7.644 17.091 1.00 94.69 87 PRO A N 1
ATOM 713 C CA . PRO A 1 87 ? 9.359 -8.786 17.970 1.00 94.69 87 PRO A CA 1
ATOM 714 C C . PRO A 1 87 ? 7.925 -8.803 18.522 1.00 94.69 87 PRO A C 1
ATOM 716 O O . PRO A 1 87 ? 7.259 -7.770 18.575 1.00 94.69 87 PRO A O 1
ATOM 719 N N . GLU A 1 88 ? 7.477 -9.970 18.983 1.00 96.44 88 GLU A N 1
ATOM 720 C CA . GLU A 1 88 ? 6.137 -10.187 19.551 1.00 96.44 88 GLU A CA 1
ATOM 721 C C . GLU A 1 88 ? 5.713 -9.126 20.589 1.00 96.44 88 GLU A C 1
ATOM 723 O O . GLU A 1 88 ? 4.652 -8.531 20.398 1.00 96.44 88 GLU A O 1
ATOM 728 N N . PRO A 1 89 ? 6.554 -8.721 21.566 1.00 97.12 89 PRO A N 1
ATOM 729 C CA . PRO A 1 89 ? 6.180 -7.665 22.509 1.00 97.12 89 PRO A CA 1
ATOM 730 C C . PRO A 1 89 ? 5.851 -6.312 21.860 1.00 97.12 89 PRO A C 1
ATOM 732 O O . PRO A 1 89 ? 5.060 -5.547 22.403 1.00 97.12 89 PRO A O 1
ATOM 735 N N . VAL A 1 90 ? 6.447 -5.992 20.704 1.00 96.94 90 VAL A N 1
ATOM 736 C CA . VAL A 1 90 ? 6.136 -4.757 19.964 1.00 96.94 90 VAL A CA 1
ATOM 737 C C . VAL A 1 90 ? 4.788 -4.881 19.260 1.00 96.94 90 VAL A C 1
ATOM 739 O O . VAL A 1 90 ? 3.996 -3.941 19.297 1.00 96.94 90 VAL A O 1
ATOM 742 N N . LEU A 1 91 ? 4.509 -6.037 18.653 1.00 97.44 91 LEU A N 1
ATOM 743 C CA . LEU A 1 91 ? 3.216 -6.319 18.024 1.00 97.44 91 LEU A CA 1
ATOM 744 C C . LEU A 1 91 ? 2.080 -6.223 19.048 1.00 97.44 91 LEU A C 1
ATOM 746 O O . LEU A 1 91 ? 1.068 -5.569 18.787 1.00 97.44 91 LEU A O 1
ATOM 750 N N . ASP A 1 92 ? 2.279 -6.816 20.223 1.00 97.56 92 ASP A N 1
ATOM 751 C CA . ASP A 1 92 ? 1.297 -6.816 21.304 1.00 97.56 92 ASP A CA 1
ATOM 752 C C . ASP A 1 92 ? 1.110 -5.430 21.910 1.00 97.56 92 ASP A C 1
ATOM 754 O O . ASP A 1 92 ? -0.023 -5.017 22.144 1.00 97.56 92 ASP A O 1
ATOM 758 N N . ALA A 1 93 ? 2.188 -4.664 22.098 1.00 97.81 93 ALA A N 1
ATOM 759 C CA . ALA A 1 93 ? 2.092 -3.296 22.602 1.00 97.81 93 ALA A CA 1
ATOM 760 C C . ALA A 1 93 ? 1.289 -2.377 21.666 1.00 97.81 93 ALA A C 1
ATOM 762 O O . ALA A 1 93 ? 0.587 -1.478 22.133 1.00 97.81 93 ALA A O 1
ATOM 763 N N . TYR A 1 94 ? 1.352 -2.599 20.349 1.00 97.75 94 TYR A N 1
ATOM 764 C CA . TYR A 1 94 ? 0.522 -1.860 19.399 1.00 97.75 94 TYR A CA 1
ATOM 765 C C . TYR A 1 94 ? -0.945 -2.296 19.427 1.00 97.75 94 TYR A C 1
ATOM 767 O O . TYR A 1 94 ? -1.808 -1.420 19.447 1.00 97.75 94 TYR A O 1
ATOM 775 N N . LYS A 1 95 ? -1.245 -3.601 19.518 1.00 96.81 95 LYS A N 1
ATOM 776 C CA . LYS A 1 95 ? -2.630 -4.079 19.707 1.00 96.81 95 LYS A CA 1
ATOM 777 C C . LYS A 1 95 ? -3.241 -3.592 21.022 1.00 96.81 95 LYS A C 1
ATOM 779 O O . LYS A 1 95 ? -4.390 -3.171 21.060 1.00 96.81 95 LYS A O 1
ATOM 784 N N . ALA A 1 96 ? -2.454 -3.608 22.095 1.00 97.00 96 ALA A N 1
ATOM 785 C CA . ALA A 1 96 ? -2.848 -3.113 23.412 1.00 97.00 96 ALA A CA 1
ATOM 786 C C . ALA A 1 96 ? -2.867 -1.578 23.501 1.00 97.00 96 ALA A C 1
ATOM 788 O O . ALA A 1 96 ? -3.221 -1.031 24.543 1.00 97.00 96 ALA A O 1
ATOM 789 N N . GLN A 1 97 ? -2.464 -0.881 22.433 1.00 95.12 97 GLN A N 1
ATOM 790 C CA . GLN A 1 97 ? -2.406 0.579 22.351 1.00 95.12 97 GLN A CA 1
ATOM 791 C C . GLN A 1 97 ? -1.526 1.232 23.433 1.00 95.12 97 GLN A C 1
ATOM 793 O O . GLN A 1 97 ? -1.727 2.386 23.805 1.00 95.12 97 GLN A O 1
ATOM 798 N N . THR A 1 98 ? -0.520 0.508 23.928 1.00 97.12 98 THR A N 1
ATOM 799 C CA . THR A 1 98 ? 0.441 1.003 24.926 1.00 97.12 98 THR A CA 1
ATOM 800 C C . THR A 1 98 ? 1.693 1.600 24.284 1.00 97.12 98 THR A C 1
ATOM 802 O O . THR A 1 98 ? 2.371 2.421 24.901 1.00 97.12 98 THR A O 1
ATOM 805 N N . ALA A 1 99 ? 1.999 1.230 23.037 1.00 95.75 99 ALA A N 1
ATOM 806 C CA . ALA A 1 99 ? 3.100 1.807 22.271 1.00 95.75 99 ALA A CA 1
ATOM 807 C C . ALA A 1 99 ? 2.682 3.077 21.492 1.00 95.75 99 ALA A C 1
ATOM 809 O O . ALA A 1 99 ? 1.553 3.164 21.000 1.00 95.75 99 ALA A O 1
ATOM 810 N N . PRO A 1 100 ? 3.592 4.056 21.295 1.00 94.25 100 PRO A N 1
ATOM 811 C CA . PRO A 1 100 ? 3.292 5.271 20.540 1.00 94.25 100 PRO A CA 1
ATOM 812 C C . PRO A 1 100 ? 2.912 4.983 19.084 1.00 94.25 100 PRO A C 1
ATOM 814 O O . PRO A 1 100 ? 3.704 4.460 18.300 1.00 94.25 100 PRO A O 1
ATOM 817 N N . SER A 1 101 ? 1.712 5.402 18.693 1.00 94.19 101 SER A N 1
ATOM 818 C CA . SER A 1 101 ? 1.153 5.129 17.363 1.00 94.19 101 SER A CA 1
ATOM 819 C C . SER A 1 101 ? 1.590 6.110 16.266 1.00 94.19 101 SER A C 1
ATOM 821 O O . SER A 1 101 ? 1.197 5.951 15.115 1.00 94.19 101 SER A O 1
ATOM 823 N N . ALA A 1 102 ? 2.429 7.100 16.591 1.00 92.56 102 ALA A N 1
ATOM 824 C CA . ALA A 1 102 ? 2.897 8.130 15.657 1.00 92.56 102 ALA A CA 1
ATOM 825 C C . ALA A 1 102 ? 3.744 7.588 14.487 1.00 92.56 102 ALA A C 1
ATOM 827 O O . ALA A 1 102 ? 3.950 8.291 13.504 1.00 92.56 102 ALA A O 1
ATOM 828 N N . ARG A 1 103 ? 4.237 6.345 14.580 1.00 90.12 103 ARG A N 1
ATOM 829 C CA . ARG A 1 103 ? 4.944 5.664 13.484 1.00 90.12 103 ARG A CA 1
ATOM 830 C C . ARG A 1 103 ? 4.004 5.231 12.348 1.00 90.12 103 ARG A C 1
ATOM 832 O O . ARG A 1 103 ? 4.479 5.022 11.235 1.00 90.12 103 ARG A O 1
ATOM 839 N N . PHE A 1 104 ? 2.713 5.048 12.619 1.00 95.12 104 PHE A N 1
ATOM 840 C CA . PHE A 1 104 ? 1.776 4.567 11.610 1.00 95.12 104 PHE A CA 1
ATOM 841 C C . PHE A 1 104 ? 1.207 5.708 10.781 1.00 95.12 104 PHE A C 1
ATOM 843 O O . PHE A 1 104 ? 0.801 6.741 11.315 1.00 95.12 104 PHE A O 1
ATOM 850 N N . LEU A 1 105 ? 1.068 5.449 9.486 1.00 95.25 105 LEU A N 1
ATOM 851 C CA . LEU A 1 105 ? 0.082 6.121 8.666 1.00 95.25 105 LEU A CA 1
ATOM 852 C C . LEU A 1 105 ? -1.280 5.483 8.951 1.00 95.25 105 LEU A C 1
ATOM 854 O O . LEU A 1 105 ? -1.493 4.309 8.655 1.00 95.25 105 LEU A O 1
ATOM 858 N N . LYS A 1 106 ? -2.180 6.244 9.569 1.00 96.31 106 LYS A N 1
ATOM 859 C CA . LYS A 1 106 ? -3.526 5.784 9.924 1.00 96.31 106 LYS A CA 1
ATOM 860 C C . LYS A 1 106 ? -4.505 6.254 8.869 1.00 96.31 106 LYS A C 1
ATOM 862 O O . LYS A 1 106 ? -4.532 7.445 8.556 1.00 96.31 106 LYS A O 1
ATOM 867 N N . VAL A 1 107 ? -5.277 5.330 8.318 1.00 97.06 107 VAL A N 1
ATOM 868 C CA . VAL A 1 107 ? -6.192 5.617 7.217 1.00 97.06 107 VAL A CA 1
ATOM 869 C C . VAL A 1 107 ? -7.565 5.034 7.502 1.00 97.06 107 VAL A C 1
ATOM 871 O O . VAL A 1 107 ? -7.690 3.862 7.851 1.00 97.06 107 VAL A O 1
ATOM 874 N N . ASP A 1 108 ? -8.593 5.853 7.304 1.00 97.69 108 ASP A N 1
ATOM 875 C CA . ASP A 1 108 ? -9.953 5.362 7.116 1.00 97.69 108 ASP A CA 1
ATOM 876 C C . ASP A 1 108 ? -10.040 4.719 5.724 1.00 97.69 108 ASP A C 1
ATOM 878 O O . ASP A 1 108 ? -9.739 5.349 4.704 1.00 97.69 108 ASP A O 1
ATOM 882 N N . LEU A 1 109 ? -10.402 3.440 5.678 1.00 97.00 109 LEU A N 1
ATOM 883 C CA . LEU A 1 109 ? -10.375 2.626 4.466 1.00 97.00 109 LEU A CA 1
ATOM 884 C C . LEU A 1 109 ? -11.440 3.054 3.456 1.00 97.00 109 LEU A C 1
ATOM 886 O O . LEU A 1 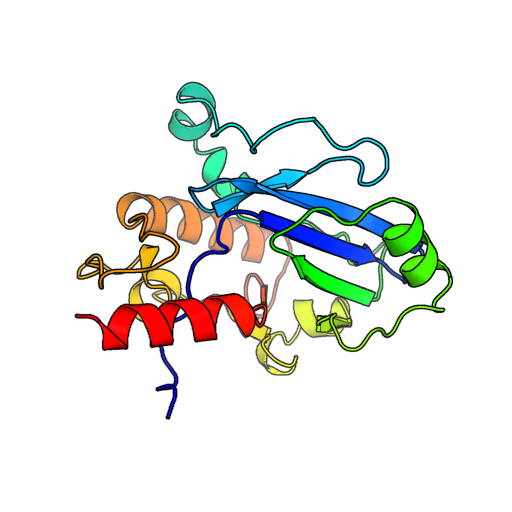109 ? -11.210 2.938 2.253 1.00 97.00 109 LEU A O 1
ATOM 890 N N . ALA A 1 110 ? -12.582 3.568 3.920 1.00 95.81 110 ALA A N 1
ATOM 891 C CA . ALA A 1 110 ? -13.613 4.101 3.036 1.00 95.81 110 ALA A CA 1
ATOM 892 C C . ALA A 1 110 ? -13.128 5.387 2.350 1.00 95.81 110 ALA A C 1
ATOM 894 O O . ALA A 1 110 ? -13.186 5.500 1.129 1.00 95.81 110 ALA A O 1
ATOM 895 N N . THR A 1 111 ? -12.558 6.317 3.111 1.00 95.94 111 THR A N 1
ATOM 896 C CA . THR A 1 111 ? -11.986 7.567 2.598 1.00 95.94 111 THR A CA 1
ATOM 897 C C . THR A 1 111 ? -10.832 7.288 1.642 1.00 95.94 111 THR A C 1
ATOM 899 O O . THR A 1 111 ? -10.785 7.861 0.559 1.00 95.94 111 THR A O 1
ATOM 902 N N . LEU A 1 112 ? -9.926 6.367 1.987 1.00 95.44 112 LEU A N 1
ATOM 903 C CA . LEU A 1 112 ? -8.825 5.984 1.101 1.00 95.44 112 LEU A CA 1
ATOM 904 C C . LEU A 1 112 ? -9.330 5.399 -0.222 1.00 95.44 112 LEU A C 1
ATOM 906 O O . LEU A 1 112 ? -8.765 5.675 -1.276 1.00 95.44 112 LEU A O 1
ATOM 910 N N . ARG A 1 113 ? -10.386 4.587 -0.168 1.00 94.38 113 ARG A N 1
ATOM 911 C CA . ARG A 1 113 ? -10.987 3.957 -1.343 1.00 94.38 113 ARG A CA 1
ATOM 912 C C . ARG A 1 113 ? -11.683 4.969 -2.259 1.00 94.38 113 ARG A C 1
ATOM 914 O O . ARG A 1 113 ? -11.541 4.880 -3.476 1.00 94.38 113 ARG A O 1
ATOM 921 N N . GLU A 1 114 ? -12.452 5.889 -1.686 1.00 94.19 114 GLU A N 1
ATOM 922 C CA . GLU A 1 114 ? -13.334 6.787 -2.442 1.00 94.19 114 GLU A CA 1
ATOM 923 C C . GLU A 1 114 ? -12.643 8.105 -2.829 1.00 94.19 114 GLU A C 1
ATOM 925 O O . GLU A 1 114 ? -12.865 8.633 -3.920 1.00 94.19 114 GLU A O 1
ATOM 930 N N . THR A 1 115 ? -11.782 8.636 -1.958 1.00 93.88 115 THR A N 1
ATOM 931 C CA . THR A 1 115 ? -11.093 9.925 -2.130 1.00 93.88 115 THR A CA 1
ATOM 932 C C . THR A 1 115 ? -9.631 9.856 -1.657 1.00 93.88 115 THR A C 1
ATOM 934 O O . THR A 1 115 ? -9.238 10.598 -0.755 1.00 93.88 115 THR A O 1
ATOM 937 N N . PRO A 1 116 ? -8.777 9.001 -2.255 1.00 93.38 116 PRO A N 1
ATOM 938 C CA . PRO A 1 116 ? -7.408 8.765 -1.783 1.00 93.38 116 PRO A CA 1
ATOM 939 C C . PRO A 1 116 ? -6.571 10.041 -1.629 1.00 93.38 116 PRO A C 1
ATOM 941 O O . PRO A 1 116 ? -5.815 10.170 -0.675 1.00 93.38 116 PRO A O 1
ATOM 944 N N . GLN A 1 117 ? -6.742 11.020 -2.516 1.00 90.44 117 GLN A N 1
ATOM 945 C CA . GLN A 1 117 ? -6.016 12.292 -2.510 1.00 90.44 117 GLN A CA 1
ATOM 946 C C . GLN A 1 117 ? -6.299 13.193 -1.295 1.00 90.44 117 GLN A C 1
ATOM 948 O O . GLN A 1 117 ? -5.576 14.162 -1.074 1.00 90.44 117 GLN A O 1
ATOM 953 N N . THR A 1 118 ? -7.369 12.932 -0.534 1.00 91.44 118 THR A N 1
ATOM 954 C CA . THR A 1 118 ? -7.676 13.681 0.697 1.00 91.44 118 THR A CA 1
ATOM 955 C C . THR A 1 118 ? -7.010 13.066 1.924 1.00 91.44 118 THR A C 1
ATOM 957 O O . THR A 1 118 ? -7.001 13.680 2.990 1.00 91.44 118 THR A O 1
ATOM 960 N N . VAL A 1 119 ? -6.470 11.852 1.794 1.00 92.25 119 VAL A N 1
ATOM 961 C CA . VAL A 1 119 ? -5.712 11.173 2.843 1.00 92.25 119 VAL A CA 1
ATOM 962 C C . VAL A 1 119 ? -4.276 11.689 2.818 1.00 92.25 119 VAL A C 1
ATOM 964 O O . VAL A 1 119 ? -3.681 11.866 1.756 1.00 92.25 119 VAL A O 1
ATOM 967 N N . LEU A 1 120 ? -3.688 11.921 3.993 1.00 87.44 120 LEU A N 1
ATOM 968 C CA . LEU A 1 120 ? -2.278 12.297 4.091 1.00 87.44 120 LEU A CA 1
ATOM 969 C C . LEU A 1 120 ? -1.407 11.222 3.419 1.00 87.44 120 LEU A C 1
ATOM 971 O O . LEU A 1 120 ? -1.522 10.045 3.742 1.00 87.44 120 LEU A O 1
ATOM 975 N N . HIS A 1 121 ? -0.546 11.631 2.484 1.00 88.75 121 HIS A N 1
ATOM 976 C CA . HIS A 1 121 ? 0.257 10.735 1.635 1.00 88.75 121 HIS A CA 1
ATOM 977 C C . HIS A 1 121 ? -0.539 9.783 0.722 1.00 88.75 121 HIS A C 1
ATOM 979 O O . HIS A 1 121 ? 0.055 8.908 0.086 1.00 88.75 121 HIS A O 1
ATOM 985 N N . GLY A 1 122 ? -1.858 9.957 0.638 1.00 89.25 122 GLY A N 1
ATOM 986 C CA . GLY A 1 122 ? -2.713 9.250 -0.297 1.00 89.25 122 GLY A CA 1
ATOM 987 C C . GLY A 1 122 ? -2.671 9.883 -1.679 1.00 89.25 122 GLY A C 1
ATOM 988 O O . GLY A 1 122 ? -2.663 11.103 -1.841 1.00 89.25 122 GLY A O 1
ATOM 989 N N . LEU A 1 123 ? -2.598 9.024 -2.686 1.00 88.06 123 LEU A N 1
ATOM 990 C CA . LEU A 1 123 ? -2.439 9.386 -4.082 1.00 88.06 123 LEU A CA 1
ATOM 991 C C . LEU A 1 123 ? -3.401 8.556 -4.924 1.00 88.06 123 LEU A C 1
ATOM 993 O O . LEU A 1 123 ? -3.721 7.405 -4.615 1.00 88.06 123 LEU A O 1
ATOM 997 N N . LYS A 1 124 ? -3.832 9.152 -6.027 1.00 86.44 124 LYS A N 1
ATOM 998 C CA . LYS A 1 124 ? -4.563 8.460 -7.078 1.00 86.44 124 LYS A CA 1
ATOM 999 C C . LYS A 1 124 ? -3.563 7.800 -8.021 1.00 86.44 124 LYS A C 1
ATOM 1001 O O . LYS A 1 124 ? -2.696 8.491 -8.553 1.00 86.44 124 LYS A O 1
ATOM 1006 N N . PHE A 1 125 ? -3.707 6.498 -8.264 1.00 85.94 125 PHE A N 1
ATOM 1007 C CA . PHE A 1 125 ? -3.025 5.879 -9.395 1.00 85.94 125 PHE A CA 1
ATOM 1008 C C . PHE A 1 125 ? -3.673 6.382 -10.691 1.00 85.94 125 PHE A C 1
ATOM 1010 O O . PHE A 1 125 ? -4.883 6.250 -10.880 1.00 85.94 125 PHE A O 1
ATOM 1017 N N . ALA A 1 126 ? -2.872 6.982 -11.562 1.00 82.56 126 ALA A N 1
ATOM 1018 C CA . ALA A 1 126 ? -3.287 7.473 -12.869 1.00 82.56 126 ALA A CA 1
ATOM 1019 C C . ALA A 1 126 ? -2.288 7.014 -13.935 1.00 82.56 126 ALA A C 1
ATOM 1021 O O . ALA A 1 126 ? -1.155 6.647 -13.609 1.00 82.56 126 ALA A O 1
ATOM 1022 N N . ASP A 1 127 ? -2.694 7.068 -15.201 1.00 78.19 127 ASP A N 1
ATOM 1023 C CA . ASP A 1 127 ? -1.796 6.801 -16.322 1.00 78.19 127 ASP A CA 1
ATOM 1024 C C . ASP A 1 127 ? -0.536 7.668 -16.230 1.00 78.19 127 ASP A C 1
ATOM 1026 O O . ASP A 1 127 ? -0.601 8.854 -15.909 1.00 78.19 127 ASP A O 1
ATOM 1030 N N . GLY A 1 128 ? 0.622 7.054 -16.473 1.00 82.31 128 GLY A N 1
ATOM 1031 C CA . GLY A 1 128 ? 1.926 7.712 -16.356 1.00 82.31 128 GLY A CA 1
ATOM 1032 C C . GLY A 1 128 ? 2.454 7.852 -14.924 1.00 82.31 128 GLY A C 1
ATOM 1033 O O . GLY A 1 128 ? 3.651 8.055 -14.758 1.00 82.31 128 GLY A O 1
ATOM 1034 N N . PHE A 1 129 ? 1.641 7.635 -13.876 1.00 86.81 129 PHE A N 1
ATOM 1035 C CA . PHE A 1 129 ? 2.066 7.851 -12.482 1.00 86.81 129 PHE A CA 1
ATOM 1036 C C . PHE A 1 129 ? 3.380 7.135 -12.138 1.00 86.81 129 PHE A C 1
ATOM 1038 O O . PHE A 1 129 ? 4.282 7.732 -11.553 1.00 86.81 129 PHE A O 1
ATOM 1045 N N . LEU A 1 130 ? 3.507 5.859 -12.516 1.00 89.44 130 LEU A N 1
ATOM 1046 C CA . LEU A 1 130 ? 4.721 5.091 -12.250 1.00 89.44 130 LEU A CA 1
ATOM 1047 C C . LEU A 1 130 ? 5.936 5.669 -12.979 1.00 89.44 130 LEU A C 1
ATOM 1049 O O . LEU A 1 130 ? 6.961 5.900 -12.349 1.00 89.44 130 LEU A O 1
ATOM 1053 N N . THR A 1 131 ? 5.831 5.917 -14.284 1.00 89.94 131 THR A N 1
ATOM 1054 C CA . THR A 1 131 ? 6.962 6.385 -15.096 1.00 89.94 131 THR A CA 1
ATOM 1055 C C . THR A 1 131 ? 7.361 7.822 -14.787 1.00 89.94 131 THR A C 1
ATOM 1057 O O . THR A 1 131 ? 8.525 8.170 -14.961 1.00 89.94 131 THR A O 1
ATOM 1060 N N . ASP A 1 132 ? 6.424 8.632 -14.298 1.00 87.31 132 ASP A N 1
ATOM 1061 C CA . ASP A 1 132 ? 6.634 10.058 -14.064 1.00 87.31 132 ASP A CA 1
ATOM 1062 C C . ASP A 1 132 ? 7.103 10.335 -12.633 1.00 87.31 132 ASP A C 1
ATOM 1064 O O . ASP A 1 132 ? 7.876 11.269 -12.405 1.00 87.31 132 ASP A O 1
ATOM 1068 N N . HIS A 1 133 ? 6.668 9.515 -11.668 1.00 86.75 133 HIS A N 1
ATOM 1069 C CA . HIS A 1 133 ? 6.863 9.791 -10.243 1.00 86.75 133 HIS A CA 1
ATOM 1070 C C . HIS A 1 133 ? 7.573 8.692 -9.457 1.00 86.75 133 HIS A C 1
ATOM 1072 O O . HIS A 1 133 ? 7.963 8.954 -8.320 1.00 86.75 133 HIS A O 1
ATOM 1078 N N . VAL A 1 134 ? 7.742 7.478 -9.992 1.00 90.69 134 VAL A N 1
ATOM 1079 C CA . VAL A 1 134 ? 8.391 6.373 -9.269 1.00 90.69 134 VAL A CA 1
ATOM 1080 C C . VAL A 1 134 ? 9.710 6.012 -9.940 1.00 90.69 134 VAL A C 1
ATOM 1082 O O . VAL A 1 134 ? 9.729 5.498 -11.057 1.00 90.69 134 VAL A O 1
ATOM 1085 N N . TRP A 1 135 ? 10.820 6.240 -9.236 1.00 90.06 135 TRP A N 1
ATOM 1086 C CA . TRP A 1 135 ? 12.172 6.142 -9.797 1.00 90.06 135 TRP A CA 1
ATOM 1087 C C . TRP A 1 135 ? 12.445 4.814 -10.512 1.00 90.06 135 TRP A C 1
ATOM 1089 O O . TRP A 1 135 ? 12.955 4.801 -11.628 1.00 90.06 135 TRP A O 1
ATOM 1099 N N . GLU A 1 136 ? 12.056 3.690 -9.906 1.00 91.69 136 GLU A N 1
ATOM 1100 C CA . GLU A 1 136 ? 12.271 2.355 -10.468 1.00 91.69 136 GLU A CA 1
ATOM 1101 C C . GLU A 1 136 ? 11.559 2.131 -11.809 1.00 91.69 136 GLU A C 1
ATOM 1103 O O . GLU A 1 136 ? 11.977 1.259 -12.564 1.00 91.69 136 GLU A O 1
ATOM 1108 N N . TYR A 1 137 ? 10.501 2.877 -12.130 1.00 91.81 137 TYR A N 1
ATOM 1109 C CA . TYR A 1 137 ? 9.748 2.711 -13.378 1.00 91.81 137 TYR A CA 1
ATOM 1110 C C . TYR A 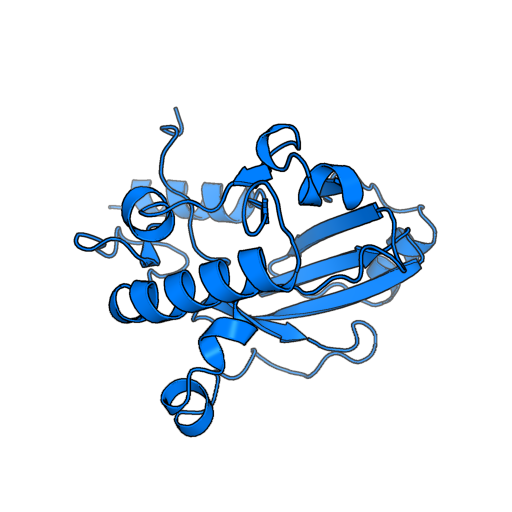1 137 ? 10.122 3.719 -14.462 1.00 91.81 137 TYR A C 1
ATOM 1112 O O . TYR A 1 137 ? 9.653 3.580 -15.592 1.00 91.81 137 TYR A O 1
ATOM 1120 N N . ARG A 1 138 ? 10.965 4.707 -14.152 1.00 89.31 138 ARG A N 1
ATOM 1121 C CA . ARG A 1 138 ? 11.401 5.715 -15.119 1.00 89.31 138 ARG A CA 1
ATOM 1122 C C . ARG A 1 138 ? 12.127 5.072 -16.305 1.00 89.31 138 ARG A C 1
ATOM 1124 O O . ARG A 1 138 ? 12.849 4.085 -16.153 1.00 89.31 138 ARG A O 1
ATOM 1131 N N . TYR A 1 139 ? 11.953 5.642 -17.496 1.00 86.12 139 TYR A N 1
ATOM 1132 C CA . TYR A 1 139 ? 12.695 5.222 -18.694 1.00 86.12 139 TYR A CA 1
ATOM 1133 C C . TYR A 1 139 ? 14.158 5.669 -18.659 1.00 86.12 139 TYR A C 1
ATOM 1135 O O . TYR A 1 139 ? 15.028 4.966 -19.160 1.00 86.12 139 TYR A O 1
ATOM 1143 N N . ASP A 1 140 ? 14.409 6.825 -18.050 1.00 84.56 140 ASP A N 1
ATOM 1144 C CA . ASP A 1 140 ? 15.721 7.433 -17.820 1.00 84.56 140 ASP A CA 1
ATOM 1145 C C . ASP A 1 140 ? 16.243 7.151 -16.399 1.00 84.56 140 ASP A C 1
ATOM 1147 O O . ASP A 1 140 ? 17.118 7.851 -15.896 1.00 84.56 140 ASP A O 1
ATOM 1151 N N . GLY A 1 141 ? 15.665 6.155 -15.718 1.00 74.94 141 GLY A N 1
ATOM 1152 C CA . GLY A 1 141 ? 16.044 5.792 -14.360 1.00 74.94 141 GLY A CA 1
ATOM 1153 C C . GLY A 1 141 ? 17.432 5.161 -14.327 1.00 74.94 141 GLY A C 1
ATOM 1154 O O . GLY A 1 141 ? 17.605 4.012 -14.732 1.00 74.94 141 GLY A O 1
ATOM 1155 N N . GLU A 1 142 ? 18.404 5.891 -13.792 1.00 78.50 142 GLU A N 1
ATOM 1156 C CA . GLU A 1 142 ? 19.758 5.399 -13.528 1.00 78.50 142 GLU A CA 1
ATOM 1157 C C . GLU A 1 142 ? 19.991 5.220 -12.019 1.00 78.50 142 GLU A C 1
ATOM 1159 O O . GLU A 1 142 ? 19.243 5.740 -11.180 1.00 78.50 142 GLU A O 1
ATOM 1164 N N . ASP A 1 143 ? 21.018 4.450 -11.653 1.00 80.00 143 ASP A N 1
ATOM 1165 C CA . ASP A 1 143 ? 21.462 4.399 -10.261 1.00 80.00 143 ASP A CA 1
ATOM 1166 C C . ASP A 1 143 ? 22.120 5.734 -9.901 1.00 80.00 143 ASP A C 1
ATOM 1168 O O . ASP A 1 143 ? 23.110 6.142 -10.503 1.00 80.00 143 ASP A O 1
ATOM 1172 N N . PHE A 1 144 ? 21.571 6.412 -8.899 1.00 81.31 144 PHE A N 1
ATOM 1173 C CA . PHE A 1 144 ? 22.080 7.685 -8.394 1.00 81.31 144 PHE A CA 1
ATOM 1174 C C . PHE A 1 144 ? 23.069 7.500 -7.231 1.00 81.31 144 PHE A C 1
ATOM 1176 O O . PHE A 1 144 ? 23.226 8.385 -6.389 1.00 81.31 144 PHE A O 1
ATOM 1183 N N . GLY A 1 145 ? 23.694 6.322 -7.154 1.00 80.75 145 GLY A N 1
ATOM 1184 C CA . GLY A 1 145 ? 24.500 5.882 -6.022 1.00 80.75 145 GLY A CA 1
ATOM 1185 C C . GLY A 1 145 ? 23.634 5.628 -4.794 1.00 80.75 145 GLY A C 1
ATOM 1186 O O . GLY A 1 145 ? 23.995 6.023 -3.688 1.00 80.75 145 GLY A O 1
ATOM 1187 N N . SER A 1 146 ? 22.470 5.005 -4.994 1.00 84.12 146 SER A N 1
ATOM 1188 C CA . SER A 1 146 ? 21.493 4.774 -3.930 1.00 84.12 146 SER A CA 1
ATOM 1189 C C . SER A 1 146 ? 22.056 3.860 -2.842 1.00 84.12 146 SER A C 1
ATOM 1191 O O . SER A 1 146 ? 22.606 2.790 -3.118 1.00 84.12 146 SER A O 1
ATOM 1193 N N . ARG A 1 147 ? 21.844 4.222 -1.572 1.00 85.88 147 ARG A N 1
ATOM 1194 C CA . ARG A 1 147 ? 22.226 3.374 -0.431 1.00 85.88 147 ARG A CA 1
ATOM 1195 C C . ARG A 1 147 ? 21.425 2.073 -0.386 1.00 85.88 147 ARG A C 1
ATOM 1197 O O . ARG A 1 147 ? 21.923 1.063 0.115 1.00 85.88 147 ARG A O 1
ATOM 1204 N N . HIS A 1 148 ? 20.194 2.101 -0.886 1.00 85.56 148 HIS A N 1
ATOM 1205 C CA . HIS A 1 148 ? 19.275 0.966 -0.885 1.00 85.56 148 HIS A CA 1
ATOM 1206 C C . HIS A 1 148 ? 19.205 0.223 -2.227 1.00 85.56 148 HIS A C 1
ATOM 1208 O O . HIS A 1 148 ? 18.357 -0.654 -2.378 1.00 85.56 148 HIS A O 1
ATOM 1214 N N . ALA A 1 149 ? 20.131 0.523 -3.146 1.00 85.81 149 ALA A N 1
ATOM 1215 C CA . ALA A 1 149 ? 20.130 0.103 -4.544 1.00 85.81 149 ALA A CA 1
ATOM 1216 C C . ALA A 1 149 ? 18.897 0.591 -5.329 1.00 85.81 149 ALA A C 1
ATOM 1218 O O . ALA A 1 149 ? 17.792 0.754 -4.806 1.00 85.81 149 ALA A O 1
ATOM 1219 N N . VAL A 1 150 ? 19.081 0.806 -6.630 1.00 86.00 150 VAL A N 1
ATOM 1220 C CA . VAL A 1 150 ? 17.982 1.044 -7.571 1.00 86.00 150 VAL A CA 1
ATOM 1221 C C . VAL A 1 150 ? 17.768 -0.220 -8.391 1.00 86.00 150 VAL A C 1
ATOM 1223 O O . VAL A 1 150 ? 18.700 -0.738 -9.003 1.00 86.00 150 VAL A O 1
ATOM 1226 N N . ARG A 1 151 ? 16.532 -0.728 -8.416 1.00 87.94 151 ARG A N 1
ATOM 1227 C CA . ARG A 1 151 ? 16.152 -1.863 -9.263 1.00 87.94 151 ARG A CA 1
ATOM 1228 C C . ARG A 1 151 ? 15.150 -1.415 -10.305 1.00 87.94 151 ARG A C 1
ATOM 1230 O O . ARG A 1 151 ? 13.985 -1.198 -9.986 1.00 87.94 151 ARG A O 1
ATOM 1237 N N . THR A 1 152 ? 15.607 -1.280 -11.544 1.00 88.62 152 THR A N 1
ATOM 1238 C CA . THR A 1 152 ? 14.745 -0.849 -12.642 1.00 88.62 152 THR A CA 1
ATOM 1239 C C . THR A 1 152 ? 13.640 -1.873 -12.903 1.00 88.62 152 THR A C 1
ATOM 1241 O O . THR A 1 152 ? 13.827 -3.091 -12.873 1.00 88.62 152 THR A O 1
ATOM 1244 N N . ARG A 1 153 ? 12.444 -1.345 -13.128 1.00 89.44 153 ARG A N 1
ATOM 1245 C CA . ARG A 1 153 ? 11.170 -2.047 -13.291 1.00 89.44 153 ARG A CA 1
ATOM 1246 C C . ARG A 1 153 ? 10.407 -1.546 -14.506 1.00 89.44 153 ARG A C 1
ATOM 1248 O O . ARG A 1 153 ? 9.261 -1.940 -14.695 1.00 89.44 153 ARG A O 1
ATOM 1255 N N . THR A 1 154 ? 11.036 -0.738 -15.355 1.00 88.38 154 THR A N 1
ATOM 1256 C CA . THR A 1 154 ? 10.451 -0.205 -16.588 1.00 88.38 154 THR A CA 1
ATOM 1257 C C . THR A 1 154 ? 9.706 -1.288 -17.387 1.00 88.38 154 THR A C 1
ATOM 1259 O O . THR A 1 154 ? 8.538 -1.083 -17.680 1.00 88.38 154 THR A O 1
ATOM 1262 N N . PRO A 1 155 ? 10.220 -2.516 -17.620 1.00 88.44 155 PRO A N 1
ATOM 1263 C CA . PRO A 1 155 ? 9.464 -3.537 -18.364 1.00 88.44 155 PRO A CA 1
ATOM 1264 C C . PRO A 1 155 ? 8.140 -3.992 -17.716 1.00 88.44 155 PRO A C 1
ATOM 1266 O O . PRO A 1 155 ? 7.343 -4.672 -18.357 1.00 88.44 155 PRO A O 1
ATOM 1269 N N . ARG A 1 156 ? 7.910 -3.666 -16.439 1.00 90.00 156 ARG A N 1
ATOM 1270 C CA . ARG A 1 156 ? 6.725 -4.053 -15.662 1.00 90.00 156 ARG A CA 1
ATOM 1271 C C . ARG A 1 156 ? 5.652 -2.969 -15.590 1.00 90.00 156 ARG A C 1
ATOM 1273 O O . ARG A 1 156 ? 4.593 -3.257 -15.041 1.00 90.00 156 ARG A O 1
ATOM 1280 N N . PHE A 1 157 ? 5.865 -1.774 -16.153 1.00 89.81 157 PHE A N 1
ATOM 1281 C CA . PHE A 1 157 ? 4.840 -0.723 -16.094 1.00 89.81 157 PHE A CA 1
ATOM 1282 C C . PHE A 1 157 ? 3.552 -1.140 -16.831 1.00 89.81 157 PHE A C 1
ATOM 1284 O O . PHE A 1 157 ? 2.476 -0.956 -16.274 1.00 89.81 157 PHE A O 1
ATOM 1291 N N . VAL A 1 158 ? 3.645 -1.762 -18.022 1.00 90.94 158 VAL A N 1
ATOM 1292 C CA . VAL A 1 158 ? 2.453 -2.188 -18.792 1.00 90.94 158 VAL A CA 1
ATOM 1293 C C . VAL A 1 158 ? 1.621 -3.211 -18.007 1.00 90.94 158 VAL A C 1
ATOM 1295 O O . VAL A 1 158 ? 0.465 -2.910 -17.725 1.00 90.94 158 VAL A O 1
ATOM 1298 N N . PRO A 1 159 ? 2.181 -4.353 -17.540 1.00 92.75 159 PRO A N 1
ATOM 1299 C CA . PRO A 1 159 ? 1.408 -5.310 -16.746 1.00 92.75 159 PRO A CA 1
ATOM 1300 C C . PRO A 1 159 ? 0.787 -4.729 -15.470 1.00 92.75 159 PRO A C 1
ATOM 1302 O O . PRO A 1 159 ? -0.270 -5.189 -15.045 1.00 92.75 159 PRO A O 1
ATOM 1305 N N . ILE A 1 160 ? 1.441 -3.752 -14.829 1.00 93.12 160 ILE A N 1
ATOM 1306 C CA . ILE A 1 160 ? 0.897 -3.108 -13.628 1.00 93.12 160 ILE A CA 1
ATOM 1307 C C . ILE A 1 160 ? -0.255 -2.171 -13.979 1.00 93.12 160 ILE A C 1
ATOM 1309 O O . ILE A 1 160 ? -1.272 -2.228 -13.294 1.00 93.12 160 ILE A O 1
ATOM 1313 N N . ASN A 1 161 ? -0.128 -1.354 -15.026 1.00 91.88 161 ASN A N 1
ATOM 1314 C CA . ASN A 1 161 ? -1.214 -0.478 -15.468 1.00 91.88 161 ASN A CA 1
ATOM 1315 C C . ASN A 1 161 ? -2.438 -1.301 -15.887 1.00 91.88 161 ASN A C 1
ATOM 1317 O O . ASN A 1 161 ? -3.532 -1.033 -15.400 1.00 91.88 161 ASN A O 1
ATOM 1321 N N . ASP A 1 162 ? -2.242 -2.369 -16.670 1.00 92.19 162 ASP A N 1
ATOM 1322 C CA . ASP A 1 162 ? -3.326 -3.275 -17.075 1.00 92.19 162 ASP A CA 1
ATOM 1323 C C . ASP A 1 162 ? -4.046 -3.876 -15.856 1.00 92.19 162 ASP A C 1
ATOM 1325 O O . ASP A 1 162 ? -5.276 -3.943 -15.805 1.00 92.19 162 ASP A O 1
ATOM 1329 N N . TYR A 1 163 ? -3.282 -4.295 -14.842 1.00 92.94 163 TYR A N 1
ATOM 1330 C CA . TYR A 1 163 ? -3.842 -4.829 -13.604 1.00 92.94 163 TYR A CA 1
ATOM 1331 C C . TYR A 1 163 ? -4.577 -3.769 -12.780 1.00 92.94 163 TYR A C 1
ATOM 1333 O O . TYR A 1 163 ? -5.655 -4.045 -12.256 1.00 92.94 163 TYR A O 1
ATOM 1341 N N . VAL A 1 164 ? -4.022 -2.563 -12.652 1.00 92.88 164 VAL A N 1
ATOM 1342 C CA . VAL A 1 164 ? -4.670 -1.459 -11.932 1.00 92.88 164 VAL A CA 1
ATOM 1343 C C . VAL A 1 164 ? -5.986 -1.078 -12.601 1.00 92.88 164 VAL A C 1
ATOM 1345 O O . VAL A 1 164 ? -6.984 -0.912 -11.900 1.00 92.88 164 VAL A O 1
ATOM 1348 N N . ASP A 1 165 ? -6.016 -1.011 -13.928 1.00 92.44 165 ASP A N 1
ATOM 1349 C CA . ASP A 1 165 ? -7.224 -0.736 -14.702 1.00 92.44 165 ASP A CA 1
ATOM 1350 C C . ASP A 1 165 ? -8.296 -1.809 -14.506 1.00 92.44 165 ASP A C 1
ATOM 1352 O O . ASP A 1 165 ? -9.473 -1.486 -14.304 1.00 92.44 165 ASP A O 1
ATOM 1356 N N . ASP A 1 166 ? -7.907 -3.085 -14.553 1.00 94.00 166 ASP A N 1
ATOM 1357 C CA . ASP A 1 166 ? -8.810 -4.212 -14.311 1.00 94.00 166 ASP A CA 1
ATOM 1358 C C . ASP A 1 166 ? -9.379 -4.175 -12.887 1.00 94.00 166 ASP A C 1
ATOM 1360 O O . ASP A 1 166 ? -10.595 -4.249 -12.688 1.00 94.00 166 ASP A O 1
ATOM 1364 N N . ILE A 1 167 ? -8.530 -3.973 -11.877 1.00 93.69 167 ILE A N 1
ATOM 1365 C CA . ILE A 1 167 ? -8.961 -3.888 -10.478 1.00 93.69 167 ILE A CA 1
ATOM 1366 C C . ILE A 1 167 ? -9.847 -2.665 -10.241 1.00 93.69 167 ILE A C 1
ATOM 1368 O O . ILE A 1 167 ? -10.883 -2.788 -9.586 1.00 93.69 167 ILE A O 1
ATOM 1372 N N . ALA A 1 168 ? -9.503 -1.499 -10.789 1.00 93.38 168 ALA A N 1
ATOM 1373 C CA . ALA A 1 168 ? -10.311 -0.293 -10.642 1.00 93.38 168 ALA A CA 1
ATOM 1374 C C . ALA A 1 168 ? -11.732 -0.493 -11.183 1.00 93.38 168 ALA A C 1
ATOM 1376 O O . ALA A 1 168 ? -12.704 -0.119 -10.521 1.00 93.38 168 ALA A O 1
ATOM 1377 N N . LYS A 1 169 ? -11.863 -1.146 -12.344 1.00 93.75 169 LYS A N 1
ATOM 1378 C CA . LYS A 1 169 ? -13.160 -1.465 -12.958 1.00 93.75 169 LYS A CA 1
ATOM 1379 C C . LYS A 1 169 ? -13.913 -2.534 -12.170 1.00 93.75 169 LYS A C 1
ATOM 1381 O O . LYS A 1 169 ? -15.059 -2.316 -11.785 1.00 93.75 169 LYS A O 1
ATOM 1386 N N . THR A 1 170 ? -13.279 -3.676 -11.905 1.00 95.12 170 THR A N 1
ATOM 1387 C CA . THR A 1 170 ? -13.934 -4.837 -11.275 1.00 95.12 170 THR A CA 1
ATOM 1388 C C . THR A 1 170 ? -14.327 -4.584 -9.825 1.00 95.12 170 THR A C 1
ATOM 1390 O O . THR A 1 170 ? -15.347 -5.097 -9.370 1.00 95.12 170 THR A O 1
ATOM 1393 N N . GLN A 1 171 ? -13.549 -3.777 -9.102 1.00 93.50 171 GLN A N 1
ATOM 1394 C CA . GLN A 1 171 ? -13.830 -3.422 -7.715 1.00 93.50 171 GLN A CA 1
ATOM 1395 C C . GLN A 1 171 ? -14.634 -2.129 -7.580 1.00 93.50 171 GLN A C 1
ATOM 1397 O O . GLN A 1 171 ? -14.980 -1.782 -6.455 1.00 93.50 171 GLN A O 1
ATOM 1402 N N . GLY A 1 172 ? -14.937 -1.417 -8.672 1.00 93.00 172 GLY A N 1
ATOM 1403 C CA . GLY A 1 172 ? -15.689 -0.160 -8.642 1.00 93.00 172 GLY A CA 1
ATOM 1404 C C . GLY A 1 172 ? -14.986 0.929 -7.828 1.00 93.00 172 GLY A C 1
ATOM 1405 O O . GLY A 1 172 ? -15.560 1.440 -6.869 1.00 93.00 172 GLY A O 1
ATOM 1406 N N . LEU A 1 173 ? -13.728 1.229 -8.164 1.00 92.12 173 LEU A N 1
ATOM 1407 C CA . LEU A 1 173 ? -12.916 2.255 -7.504 1.00 92.12 173 LEU A CA 1
ATOM 1408 C C . LEU A 1 173 ? -13.038 3.582 -8.274 1.00 92.12 173 LEU A C 1
ATOM 1410 O O . LEU A 1 173 ? -12.401 3.733 -9.320 1.00 92.12 173 LEU A O 1
ATOM 1414 N N . PRO A 1 174 ? -13.834 4.560 -7.802 1.00 85.44 174 PRO A N 1
ATOM 1415 C CA . PRO A 1 174 ? -14.175 5.751 -8.590 1.00 85.44 174 PRO A CA 1
ATOM 1416 C C . PRO A 1 174 ? -12.975 6.657 -8.877 1.00 85.44 174 PRO A C 1
ATOM 1418 O O . PRO A 1 174 ? -12.987 7.416 -9.845 1.00 85.44 174 PRO A O 1
ATOM 1421 N N . GLN A 1 175 ? -11.931 6.575 -8.049 1.00 89.69 175 GLN A N 1
ATOM 1422 C CA . GLN A 1 175 ? -10.683 7.313 -8.223 1.00 89.69 175 GLN A CA 1
ATOM 1423 C C . GLN A 1 175 ? -9.507 6.416 -8.626 1.00 89.69 175 GLN A C 1
ATOM 1425 O O . GLN A 1 175 ? -8.372 6.864 -8.546 1.00 89.69 175 GLN A O 1
ATOM 1430 N N . GLY A 1 176 ? -9.753 5.191 -9.104 1.00 89.81 176 GLY A N 1
ATOM 1431 C CA . GLY A 1 176 ? -8.694 4.225 -9.410 1.00 89.81 176 GLY A CA 1
ATOM 1432 C C . GLY A 1 176 ? -8.157 3.517 -8.163 1.00 89.81 176 GLY A C 1
ATOM 1433 O O . GLY A 1 176 ? -8.675 3.692 -7.060 1.00 89.81 176 GLY A O 1
ATOM 1434 N N . VAL A 1 177 ? -7.128 2.683 -8.335 1.00 92.50 177 VAL A N 1
ATOM 1435 C CA . VAL A 1 177 ? -6.491 1.983 -7.207 1.00 92.50 177 VAL A CA 1
ATOM 1436 C C . VAL A 1 177 ? -5.780 3.001 -6.300 1.00 92.50 177 VAL A C 1
ATOM 1438 O O . VAL A 1 177 ? -4.951 3.768 -6.795 1.00 92.50 177 VAL A O 1
ATOM 1441 N N . PRO A 1 178 ? -6.070 3.033 -4.986 1.00 93.19 178 PRO A N 1
ATOM 1442 C CA . PRO A 1 178 ? -5.382 3.925 -4.059 1.00 93.19 178 PRO A CA 1
ATOM 1443 C C . PRO A 1 178 ? -3.890 3.609 -3.948 1.00 93.19 178 PRO A C 1
ATOM 1445 O O . PRO A 1 178 ? -3.494 2.446 -3.851 1.00 93.19 178 PRO A O 1
ATOM 1448 N N . VAL A 1 179 ? -3.068 4.653 -3.885 1.00 92.31 179 VAL A N 1
ATOM 1449 C CA . VAL A 1 179 ? -1.634 4.562 -3.596 1.00 92.31 179 VAL A CA 1
ATOM 1450 C C . VAL A 1 179 ? -1.359 5.288 -2.287 1.00 92.31 179 VAL A C 1
ATOM 1452 O O . VAL A 1 179 ? -1.868 6.381 -2.056 1.00 92.31 179 VAL A O 1
ATOM 1455 N N . LEU A 1 180 ? -0.536 4.688 -1.430 1.00 92.50 180 LEU A N 1
ATOM 1456 C CA . LEU A 1 180 ? -0.056 5.311 -0.201 1.00 92.50 180 LEU A CA 1
ATOM 1457 C C . LEU A 1 180 ? 1.463 5.429 -0.250 1.00 92.50 180 LEU A C 1
ATOM 1459 O O . LEU A 1 180 ? 2.164 4.423 -0.369 1.00 92.50 180 LEU A O 1
ATOM 1463 N N . ALA A 1 181 ? 1.974 6.650 -0.114 1.00 91.88 181 ALA A N 1
ATOM 1464 C CA . ALA A 1 181 ? 3.396 6.872 0.098 1.00 91.88 181 ALA A CA 1
ATOM 1465 C C . ALA A 1 181 ? 3.716 6.718 1.591 1.00 91.88 181 ALA A C 1
ATOM 1467 O O . ALA A 1 181 ? 3.253 7.498 2.421 1.00 91.88 181 ALA A O 1
ATOM 1468 N N . LEU A 1 182 ? 4.512 5.710 1.950 1.00 90.56 182 LEU A N 1
ATOM 1469 C CA . LEU A 1 182 ? 4.946 5.523 3.334 1.00 90.56 182 LEU A CA 1
ATOM 1470 C C . LEU A 1 182 ? 6.190 6.375 3.615 1.00 90.56 182 LEU A C 1
ATOM 1472 O O . LEU A 1 182 ? 7.193 6.218 2.915 1.00 90.56 182 LEU A O 1
ATOM 1476 N N . PRO A 1 183 ? 6.171 7.249 4.636 1.00 84.38 183 PRO A N 1
ATOM 1477 C CA . PRO A 1 183 ? 7.371 7.962 5.047 1.00 84.38 183 PRO A CA 1
ATOM 1478 C C . PRO A 1 183 ? 8.444 6.990 5.555 1.00 84.38 183 PRO A C 1
ATOM 1480 O O . PRO A 1 183 ? 8.216 6.243 6.505 1.00 84.38 183 PRO A O 1
ATOM 1483 N N . ASP A 1 184 ? 9.639 7.051 4.967 1.00 85.25 184 ASP A N 1
ATOM 1484 C CA . ASP A 1 184 ? 10.843 6.386 5.478 1.00 85.25 184 ASP A CA 1
ATOM 1485 C C . ASP A 1 184 ? 11.932 7.433 5.753 1.00 85.25 184 ASP A C 1
ATOM 1487 O O . ASP A 1 184 ? 12.851 7.615 4.948 1.00 85.25 184 ASP A O 1
ATOM 1491 N N . PRO A 1 185 ? 11.835 8.176 6.872 1.00 83.62 185 PRO A N 1
ATOM 1492 C CA . PRO A 1 185 ? 12.802 9.223 7.185 1.00 83.62 185 PRO A CA 1
ATOM 1493 C C . PRO A 1 185 ? 14.217 8.664 7.375 1.00 83.62 185 PRO A C 1
ATOM 1495 O O . PRO A 1 185 ? 15.186 9.351 7.065 1.00 83.62 185 PRO A O 1
ATOM 1498 N N . VAL A 1 186 ? 14.353 7.419 7.849 1.00 85.62 186 VAL A N 1
ATOM 1499 C CA . VAL A 1 186 ? 15.663 6.777 8.014 1.00 85.62 186 VAL A CA 1
ATOM 1500 C C . VAL A 1 186 ? 16.276 6.494 6.648 1.00 85.62 186 VAL A C 1
ATOM 1502 O O . VAL A 1 186 ? 17.410 6.900 6.407 1.00 85.62 186 VAL A O 1
ATOM 1505 N N . GLY A 1 187 ? 15.524 5.861 5.745 1.00 85.12 187 GLY A N 1
ATOM 1506 C CA . GLY A 1 187 ? 15.972 5.618 4.375 1.00 85.12 187 GLY A CA 1
ATOM 1507 C C . GLY A 1 187 ? 16.328 6.914 3.653 1.00 85.12 187 GLY A C 1
ATOM 1508 O O . GLY A 1 187 ? 17.415 7.023 3.097 1.00 85.12 187 GLY A O 1
ATOM 1509 N N . ALA A 1 188 ? 15.485 7.945 3.754 1.00 85.00 188 ALA A N 1
ATOM 1510 C CA . ALA A 1 188 ? 15.761 9.249 3.153 1.00 85.00 188 ALA A CA 1
ATOM 1511 C C . ALA A 1 188 ? 17.078 9.863 3.663 1.00 85.00 188 ALA A C 1
ATOM 1513 O O . ALA A 1 188 ? 17.902 10.309 2.868 1.00 85.00 188 ALA A O 1
ATOM 1514 N N . VAL A 1 189 ? 17.320 9.850 4.979 1.00 87.75 189 VAL A N 1
ATOM 1515 C CA . VAL A 1 189 ? 18.579 10.348 5.563 1.00 87.75 189 VAL A CA 1
ATOM 1516 C C . VAL A 1 189 ? 19.787 9.542 5.080 1.00 87.75 189 VAL A C 1
ATOM 1518 O O . VAL A 1 189 ? 20.832 10.127 4.792 1.00 87.75 189 VAL A O 1
ATOM 1521 N N . LEU A 1 190 ? 19.663 8.218 4.978 1.00 87.12 190 LEU A N 1
ATOM 1522 C CA . LEU A 1 190 ? 20.727 7.358 4.463 1.00 87.12 190 LEU A CA 1
ATOM 1523 C C . LEU A 1 190 ? 21.051 7.665 2.995 1.00 87.12 190 LEU A C 1
ATOM 1525 O O . LEU A 1 190 ? 22.229 7.757 2.653 1.00 87.12 190 LEU A O 1
ATOM 1529 N N . GLU A 1 191 ? 20.035 7.888 2.160 1.00 86.31 191 GLU A N 1
ATOM 1530 C CA . GLU A 1 191 ? 20.209 8.292 0.760 1.00 86.31 191 GLU A CA 1
ATOM 1531 C C . GLU A 1 191 ? 20.890 9.663 0.647 1.00 86.31 191 GLU A C 1
ATOM 1533 O O . GLU A 1 191 ? 21.896 9.800 -0.050 1.00 86.31 191 GLU A O 1
ATOM 1538 N N . PHE A 1 192 ? 20.427 10.670 1.399 1.00 84.31 192 PHE A N 1
ATOM 1539 C CA . PHE A 1 192 ? 21.052 11.997 1.384 1.00 84.31 192 PHE A CA 1
ATOM 1540 C C . PHE A 1 192 ? 22.503 11.969 1.858 1.00 84.31 192 PHE A C 1
ATOM 1542 O O . PHE A 1 192 ? 23.343 12.690 1.323 1.00 84.31 192 PHE A O 1
ATOM 1549 N N . ASN A 1 193 ? 22.817 11.150 2.861 1.00 85.12 193 ASN A N 1
ATOM 1550 C CA . ASN A 1 193 ? 24.189 11.002 3.329 1.00 85.12 193 ASN A CA 1
ATOM 1551 C C . ASN A 1 193 ? 25.072 10.321 2.281 1.00 85.12 193 ASN A C 1
ATOM 1553 O O . ASN A 1 193 ? 26.197 10.762 2.078 1.00 85.12 193 ASN A O 1
ATOM 1557 N N . GLN A 1 194 ? 24.572 9.299 1.585 1.00 83.56 194 GLN A N 1
ATOM 1558 C CA . GLN A 1 194 ? 25.318 8.628 0.521 1.00 83.56 194 GLN A CA 1
ATOM 1559 C C . GLN A 1 194 ? 25.645 9.585 -0.636 1.00 83.56 194 GLN A C 1
ATOM 1561 O O . GLN A 1 194 ? 26.777 9.600 -1.113 1.00 83.56 194 GLN A O 1
ATOM 1566 N N . GLN A 1 195 ? 24.697 10.440 -1.021 1.00 78.06 195 GLN A N 1
ATOM 1567 C CA . GLN A 1 195 ? 24.890 11.438 -2.078 1.00 78.06 195 GLN A CA 1
ATOM 1568 C C . GLN A 1 195 ? 25.904 12.533 -1.725 1.00 78.06 195 GLN A C 1
ATOM 1570 O O . GLN A 1 195 ? 26.473 13.139 -2.621 1.00 78.06 195 GLN A O 1
ATOM 1575 N N . ARG A 1 196 ? 26.176 12.790 -0.438 1.00 76.69 196 ARG A N 1
ATOM 1576 C CA . ARG A 1 196 ? 27.244 13.724 -0.025 1.00 76.69 196 ARG A CA 1
ATOM 1577 C C . ARG A 1 196 ? 28.652 13.191 -0.294 1.00 76.69 196 ARG A C 1
ATOM 1579 O O . ARG A 1 196 ? 29.613 13.945 -0.161 1.00 76.69 196 ARG A O 1
ATOM 1586 N N . HIS A 1 197 ? 28.776 11.898 -0.575 1.00 65.00 197 HIS A N 1
ATOM 1587 C CA . HIS A 1 197 ? 30.045 11.218 -0.813 1.00 65.00 197 HIS A CA 1
ATOM 1588 C C . HIS A 1 197 ? 30.290 10.901 -2.298 1.00 65.00 197 HIS A C 1
ATOM 1590 O O . HIS A 1 197 ? 31.283 10.238 -2.601 1.00 65.00 197 HIS A O 1
ATOM 1596 N N . LEU A 1 198 ? 29.398 11.349 -3.189 1.00 58.81 198 LEU A N 1
ATOM 1597 C CA . LEU A 1 198 ? 29.521 11.292 -4.650 1.00 58.81 198 LEU A CA 1
ATOM 1598 C C . LEU A 1 198 ? 29.934 12.668 -5.181 1.00 58.81 198 LEU A C 1
ATOM 1600 O O . LEU A 1 198 ? 30.751 12.693 -6.125 1.00 58.81 198 LEU A O 1
#

Organism: NCBI:txid217203

Foldseek 3Di:
DPPPFAAEQDAFFKKWKQFPLADIWMWGQARQRFTDTDDLQDDDDDGDDDDDPVCVVVPVSLVRNDDDDDLVVTFKIWMATDRDRDHPVRSVCSSVVVDDSPRTQMDGPVCCQAPQVVGVQKDFDDPCCCCGGYLQQDPPRDFLQAPRDRHHDVVCPVVNVVVQVVCCVVVVRVRTDMDGRRDDVVSVVRRVVSNVVD

Secondary structure (DSSP, 8-state):
---TT-B-PPPSEEEEEEETTTEEEEEEEPTTS-EEEE-TTSPPSSS-PPPPHHHHHTTHHHHTTS----TTT-SEEEEEEESSPPPHHHHHHHHTT-S-GGGSEEEEHHHHHH-GGGSTTEEE--TTHHHHHBGGG-TT------TT-----GGGHHHHHHHHHHHHHHTT-TT-SEEE----HHHHHHHHHHHTT-

Radius of gyration: 16.94 Å; chains: 1; bounding box: 47×41×44 Å

Sequence (198 aa):
DMQPGNYRVLREGFVYVLLDQEIWHAYQVTADGHMRQYDPYRMPEGTPRPLSKACTGVGHDVRASFIHVDTKAYKEAWIAFSQDRWPEPVLDAYKAQTAPSARFLKVDLATLRETPQTVLHGLKFADGFLTDHVWEYRYDGEDFGSRHAVRTRTPRFVPINDYVDDIAKTQGLPQGVPVLALPDPVGAVLEFNQQRHL

pLDDT: mean 89.35, std 10.44, range [29.98, 98.5]